Protein AF-A0A0F8XLU3-F1 (afdb_monomer_lite)

InterPro domains:
  IPR029063 S-adenosyl-L-methionine-dependent methyltransferase superfamily [G3DSA:3.40.50.150] (189-320)
  IPR029063 S-adenosyl-L-methionine-dependent methyltransferase superfamily [SSF53335] (199-304)

Sequence (324 aa):
MQKKVLTIQNDVPIRKLEGVFSYIATQDILSEYGIDLKTLYGRDNLCLKIFKLEVQMDDLDGFLWGDPIRNPQSTASLLTECSIIQNLFAYYGKIAPRVYDIILLSGKHKRLAQVTDFIKGEIGITQEIRTQIAAMSSRFKLDKTMDPAAKNYIDGKLVDFQPYSFMDKDQYREELIIKGNTICDWGSRQGEVYQSIPELGVFGQRDTQHRIQQMGFDGLNFYNKTVVDFGCNIGTMCREVLRRGAKRVVALDTKDVIDVAFEVCNYLGFFNIDYFGMDAKSELYKIKETFDVVLFLSVSHQIGYTPAIGAMCDEFLILEGHSA

pLDDT: mean 90.01, std 9.91, range [37.19, 98.69]

Foldseek 3Di:
DDAAEDEFAADQDQDDLDDPFWGKAWQVSVVVRVDDLCLLQVDPQKIKTWTPDFDPDPPLQPDWSDDCVVPVVFQTDRPLQLLLLQQLCCPPVVQAWHFQAWHWYHYPTTIIITTTHHAAADQAADPVLVVSVVVSCVVQQKDDDPDRDSSCHGPRHRYDSRNIGHPDVVVSLVVLLQLQQQVQVPDPDRSAHQPADVVSPGHGPDDPVVVCVVLVVVVDQQASWEEEEAQCQLVPVVVVSVVSHHSAYEYEDAPSRQVSSSSNCSNVRNRRYHTDHDQLQVCVVVDPAATCEYEAAQCCVRRNDDVSSVVSHDHDYRDHHDDD

Structure (mmCIF, N/CA/C/O backbone):
data_AF-A0A0F8XLU3-F1
#
_entry.id   AF-A0A0F8XLU3-F1
#
loop_
_atom_site.group_PDB
_atom_site.id
_atom_site.type_symbol
_atom_site.label_atom_id
_atom_site.label_alt_id
_atom_site.label_comp_id
_atom_site.label_asym_id
_atom_site.label_entity_id
_atom_site.label_seq_id
_atom_site.pdbx_PDB_ins_code
_atom_site.Cartn_x
_atom_site.Cartn_y
_atom_site.Cartn_z
_atom_site.occupancy
_atom_site.B_iso_or_equiv
_atom_site.auth_seq_id
_atom_site.auth_comp_id
_atom_site.auth_asym_id
_atom_site.auth_atom_id
_atom_site.pdbx_PDB_model_num
ATOM 1 N N . MET A 1 1 ? -9.190 2.050 -7.326 1.00 59.91 1 MET A N 1
ATOM 2 C CA . MET A 1 1 ? -8.607 0.908 -6.580 1.00 59.91 1 MET A CA 1
ATOM 3 C C . MET A 1 1 ? -9.421 -0.347 -6.910 1.00 59.91 1 MET A C 1
ATOM 5 O O . MET A 1 1 ? -10.644 -0.242 -6.929 1.00 59.91 1 MET A O 1
ATOM 9 N N . GLN A 1 2 ? -8.806 -1.488 -7.256 1.00 63.34 2 GLN A N 1
ATOM 10 C CA . GLN A 1 2 ? -9.567 -2.741 -7.430 1.00 63.34 2 GLN A CA 1
ATOM 11 C C . GLN A 1 2 ? -10.085 -3.194 -6.060 1.00 63.34 2 GLN A C 1
ATOM 13 O O . GLN A 1 2 ? -9.326 -3.216 -5.098 1.00 63.34 2 GLN A O 1
ATOM 18 N N . LYS A 1 3 ? -11.378 -3.514 -5.963 1.00 69.88 3 LYS A N 1
ATOM 19 C CA . LYS A 1 3 ? -12.028 -3.830 -4.686 1.00 69.88 3 LYS A CA 1
ATOM 20 C C . LYS A 1 3 ? -11.901 -5.319 -4.398 1.00 69.88 3 LYS A C 1
ATOM 22 O O . LYS A 1 3 ? -12.462 -6.130 -5.134 1.00 69.88 3 LYS A O 1
ATOM 27 N N . LYS A 1 4 ? -11.216 -5.682 -3.314 1.00 81.56 4 LYS A N 1
ATOM 28 C CA . LYS A 1 4 ? -11.222 -7.055 -2.800 1.00 81.56 4 LYS A CA 1
ATOM 29 C C . LYS A 1 4 ? -12.374 -7.205 -1.805 1.00 81.56 4 LYS A C 1
ATOM 31 O O . LYS A 1 4 ? -12.460 -6.480 -0.814 1.00 81.56 4 LYS A O 1
ATOM 36 N N . VAL A 1 5 ? -13.284 -8.130 -2.097 1.00 83.19 5 VAL A N 1
ATOM 37 C CA . VAL A 1 5 ? -14.433 -8.451 -1.240 1.00 83.19 5 VAL A CA 1
ATOM 38 C C . VAL A 1 5 ? -14.139 -9.758 -0.514 1.00 83.19 5 VAL A C 1
ATOM 40 O O . VAL A 1 5 ? -13.851 -10.764 -1.160 1.00 83.19 5 VAL A O 1
ATOM 43 N N . LEU A 1 6 ? -14.210 -9.749 0.817 1.00 86.06 6 LEU A N 1
ATOM 44 C CA . LEU A 1 6 ? -14.184 -10.963 1.631 1.00 86.06 6 LEU A CA 1
ATOM 45 C C . LEU A 1 6 ? -15.593 -11.234 2.157 1.00 86.06 6 LEU A C 1
ATOM 47 O O . LEU A 1 6 ? -16.131 -10.475 2.966 1.00 86.06 6 LEU A O 1
ATOM 51 N N . THR A 1 7 ? -16.202 -12.319 1.690 1.00 85.06 7 THR A N 1
ATOM 52 C CA . THR A 1 7 ? -17.501 -12.774 2.190 1.00 85.06 7 THR A CA 1
ATOM 53 C C . THR A 1 7 ? -17.310 -13.544 3.492 1.00 85.06 7 THR A C 1
ATOM 55 O O . THR A 1 7 ? -16.539 -14.499 3.539 1.00 85.06 7 THR A O 1
ATOM 58 N N . ILE A 1 8 ? -18.033 -13.145 4.537 1.00 85.94 8 ILE A N 1
ATOM 59 C CA . ILE A 1 8 ? -18.032 -13.796 5.851 1.00 85.94 8 ILE A CA 1
ATOM 60 C C . ILE A 1 8 ? -19.441 -14.288 6.169 1.00 85.94 8 ILE A C 1
ATOM 62 O O . ILE A 1 8 ? -20.418 -13.590 5.924 1.00 85.94 8 ILE A O 1
ATOM 66 N N . GLN A 1 9 ? -19.570 -15.502 6.707 1.00 77.19 9 GLN A N 1
ATOM 67 C CA . GLN A 1 9 ? -20.892 -16.074 7.006 1.00 77.19 9 GLN A CA 1
ATOM 68 C C . GLN A 1 9 ? -21.598 -15.359 8.168 1.00 77.19 9 GLN A C 1
ATOM 70 O O . GLN A 1 9 ? -22.821 -15.290 8.200 1.00 77.19 9 GLN A O 1
ATOM 75 N N . ASN A 1 10 ? -20.824 -14.820 9.109 1.00 78.88 10 ASN A N 1
ATOM 76 C CA . ASN A 1 10 ? -21.292 -14.097 10.286 1.00 78.88 10 ASN A CA 1
ATOM 77 C C . ASN A 1 10 ? -20.422 -12.854 10.484 1.00 78.88 10 ASN A C 1
ATOM 79 O O . ASN A 1 10 ? -19.265 -12.847 10.064 1.00 78.88 10 ASN A O 1
ATOM 83 N N . ASP A 1 11 ? -20.954 -11.822 11.142 1.00 82.44 11 ASP A N 1
ATOM 84 C CA . ASP A 1 11 ? -20.159 -10.632 11.447 1.00 82.44 11 ASP A CA 1
ATOM 85 C C . ASP A 1 11 ? -18.998 -10.988 12.378 1.00 82.44 11 ASP A C 1
ATOM 87 O O . ASP A 1 11 ? -19.185 -11.674 13.388 1.00 82.44 11 ASP A O 1
ATOM 91 N N . VAL A 1 12 ? -17.808 -10.474 12.060 1.00 81.88 12 VAL A N 1
ATOM 92 C CA . VAL A 1 12 ? -16.652 -10.591 12.951 1.00 81.88 12 VAL A CA 1
ATOM 93 C C . VAL A 1 12 ? -16.959 -9.800 14.228 1.00 81.88 12 VAL A C 1
ATOM 95 O O . VAL A 1 12 ? -17.192 -8.585 14.149 1.00 81.88 12 VAL A O 1
ATOM 98 N N . PRO A 1 13 ? -16.996 -10.455 15.399 1.00 78.25 13 PRO A N 1
ATOM 99 C CA . PRO A 1 13 ? -17.495 -9.870 16.622 1.00 78.25 13 PRO A CA 1
ATOM 100 C C . PRO A 1 13 ? -16.546 -8.776 17.077 1.00 78.25 13 PRO A C 1
ATOM 102 O O . PRO A 1 13 ? -15.328 -8.857 16.915 1.00 78.25 13 PRO A O 1
ATOM 105 N N . ILE A 1 14 ? -17.121 -7.758 17.702 1.00 72.50 14 ILE A N 1
ATOM 106 C CA . ILE A 1 14 ? -16.346 -6.713 18.350 1.00 72.50 14 ILE A CA 1
ATOM 107 C C . ILE A 1 14 ? -15.726 -7.344 19.602 1.00 72.50 14 ILE A C 1
ATOM 109 O O . ILE A 1 14 ? -16.429 -7.632 20.571 1.00 72.50 14 ILE A O 1
ATOM 113 N N . ARG A 1 15 ? -14.426 -7.650 19.565 1.00 62.19 15 ARG A N 1
ATOM 114 C CA . ARG A 1 15 ? -13.702 -8.232 20.702 1.00 62.19 15 ARG A CA 1
ATOM 115 C C . ARG A 1 15 ? -12.330 -7.577 20.848 1.00 62.19 15 ARG A C 1
ATOM 117 O O . ARG A 1 15 ? -11.457 -7.827 20.035 1.00 62.19 15 ARG A O 1
ATOM 124 N N . LYS A 1 16 ? -12.147 -6.839 21.954 1.00 58.56 16 LYS A N 1
ATOM 125 C CA . LYS A 1 16 ? -10.898 -6.190 22.419 1.00 58.56 16 LYS A CA 1
ATOM 126 C C . LYS A 1 16 ? -10.304 -5.142 21.448 1.00 58.56 16 LYS A C 1
ATOM 128 O O . LYS A 1 16 ? -10.435 -5.230 20.240 1.00 58.56 16 LYS A O 1
ATOM 133 N N . LEU A 1 17 ? -9.646 -4.123 22.017 1.00 68.31 17 LEU A N 1
ATOM 134 C CA . LEU A 1 17 ? -9.046 -2.975 21.306 1.00 68.31 17 LEU A CA 1
ATOM 135 C C . LEU A 1 17 ? -10.048 -2.194 20.436 1.00 68.31 17 LEU A C 1
ATOM 137 O O . LEU A 1 17 ? -9.944 -2.126 19.211 1.00 68.31 17 LEU A O 1
ATOM 141 N N . GLU A 1 18 ? -11.035 -1.591 21.097 1.00 79.31 18 GLU A N 1
ATOM 142 C CA . GLU A 1 18 ? -12.012 -0.727 20.443 1.00 79.31 18 GLU A CA 1
ATOM 143 C C . GLU A 1 18 ? -11.521 0.717 20.336 1.00 79.31 18 GLU A C 1
ATOM 145 O O . GLU A 1 18 ? -11.266 1.387 21.337 1.00 79.31 18 GLU A O 1
ATOM 150 N N . GLY A 1 19 ? -11.466 1.215 19.103 1.00 83.19 19 GLY A N 1
ATOM 151 C CA . GLY A 1 19 ? -11.494 2.641 18.822 1.00 83.19 19 GLY A CA 1
ATOM 152 C C . GLY A 1 19 ? -12.929 3.175 18.811 1.00 83.19 19 GLY A C 1
ATOM 153 O O . GLY A 1 19 ? -13.917 2.433 18.881 1.00 83.19 19 GLY A O 1
ATOM 154 N N . VAL A 1 20 ? -13.055 4.495 18.673 1.00 86.31 20 VAL A N 1
ATOM 155 C CA . VAL A 1 20 ? -14.368 5.155 18.573 1.00 86.31 20 VAL A CA 1
ATOM 156 C C . VAL A 1 20 ? -15.117 4.669 17.327 1.00 86.31 20 VAL A C 1
ATOM 158 O O . VAL A 1 20 ? -16.273 4.264 17.428 1.00 86.31 20 VAL A O 1
ATOM 161 N N . PHE A 1 21 ? -14.433 4.618 16.179 1.00 90.38 21 PHE A N 1
ATOM 162 C CA . PHE A 1 21 ? -15.034 4.307 14.874 1.00 90.38 21 PHE A CA 1
ATOM 163 C C . PHE A 1 21 ? -14.634 2.947 14.297 1.00 90.38 21 PHE A C 1
ATOM 165 O O . PHE A 1 21 ? -15.162 2.535 13.269 1.00 90.38 21 PHE A O 1
ATOM 172 N N . SER A 1 22 ? -13.723 2.225 14.946 1.00 93.19 22 SER A N 1
ATOM 173 C CA . SER A 1 22 ? -13.218 0.939 14.459 1.00 93.19 22 SER A CA 1
ATOM 174 C C . SER A 1 22 ? -12.842 -0.001 15.600 1.00 93.19 22 SER A C 1
ATOM 176 O O . SER A 1 22 ? -12.805 0.398 16.763 1.00 93.19 22 SER A O 1
ATOM 178 N N . TYR A 1 23 ? -12.595 -1.263 15.274 1.00 93.56 23 TYR A N 1
ATOM 179 C CA . TYR A 1 23 ? -12.064 -2.274 16.185 1.00 93.56 23 TYR A CA 1
ATOM 180 C C . TYR A 1 23 ? -11.085 -3.182 15.439 1.00 93.56 23 TYR A C 1
ATOM 182 O O . TYR A 1 23 ? -11.102 -3.240 14.208 1.00 93.56 23 TYR A O 1
ATOM 190 N N . ILE A 1 24 ? -10.216 -3.867 16.179 1.00 95.06 24 ILE A N 1
ATOM 191 C CA . ILE A 1 24 ? -9.215 -4.769 15.604 1.00 95.06 24 ILE A CA 1
ATOM 192 C C . ILE A 1 24 ? -9.705 -6.217 15.682 1.00 95.06 24 ILE A C 1
ATOM 194 O O . ILE A 1 24 ? -10.131 -6.673 16.737 1.00 95.06 24 ILE A O 1
ATOM 198 N N . ALA A 1 25 ? -9.600 -6.951 14.576 1.00 95.25 25 ALA A N 1
ATOM 199 C CA . ALA A 1 25 ? -9.756 -8.399 14.526 1.00 95.25 25 ALA A CA 1
ATOM 200 C C . ALA A 1 25 ? -8.416 -9.041 14.150 1.00 95.25 25 ALA A C 1
ATOM 202 O O . ALA A 1 25 ? -7.891 -8.843 13.054 1.00 95.25 25 ALA A O 1
ATOM 203 N N . THR A 1 26 ? -7.843 -9.778 15.091 1.00 95.31 26 THR A N 1
ATOM 204 C CA . THR A 1 26 ? -6.554 -10.465 14.968 1.00 95.31 26 THR A CA 1
ATOM 205 C C . THR A 1 26 ? -6.696 -11.809 14.255 1.00 95.31 26 THR A C 1
ATOM 207 O O . THR A 1 26 ? -7.801 -12.331 14.122 1.00 95.31 26 THR A O 1
ATOM 210 N N . GLN A 1 27 ? -5.583 -12.395 13.799 1.00 94.25 27 GLN A N 1
ATOM 211 C CA . GLN A 1 27 ? -5.608 -13.656 13.047 1.00 94.25 27 GLN A CA 1
ATOM 212 C C . GLN A 1 27 ? -6.282 -14.817 13.805 1.00 94.25 27 GLN A C 1
ATOM 214 O O . GLN A 1 27 ? -6.955 -15.630 13.180 1.00 94.25 27 GLN A O 1
ATOM 219 N N . ASP A 1 28 ? -6.163 -14.898 15.132 1.00 93.50 28 ASP A N 1
ATOM 220 C CA . ASP A 1 28 ? -6.866 -15.896 15.954 1.00 93.50 28 ASP A CA 1
ATOM 221 C C . ASP A 1 28 ? -8.391 -15.749 15.859 1.00 93.50 28 ASP A C 1
ATOM 223 O O . ASP A 1 28 ? -9.077 -16.736 15.612 1.00 93.50 28 ASP A O 1
ATOM 227 N N . ILE A 1 29 ? -8.907 -14.517 15.936 1.00 92.94 29 ILE A N 1
ATOM 228 C CA . ILE A 1 29 ? -10.338 -14.235 15.754 1.00 92.94 29 ILE A CA 1
ATOM 229 C C . ILE A 1 29 ? -10.751 -14.550 14.316 1.00 92.94 29 ILE A C 1
ATOM 231 O O . ILE A 1 29 ? -11.744 -15.228 14.094 1.00 92.94 29 ILE A O 1
ATOM 235 N N . LEU A 1 30 ? -9.989 -14.078 13.327 1.00 94.00 30 LEU A N 1
ATOM 236 C CA . LEU A 1 30 ? -10.307 -14.241 11.903 1.00 94.00 30 LEU A CA 1
ATOM 237 C C . LEU A 1 30 ? -10.348 -15.711 11.464 1.00 94.00 30 LEU A C 1
ATOM 239 O O . LEU A 1 30 ? -11.160 -16.074 10.610 1.00 94.00 30 LEU A O 1
ATOM 243 N N . SER A 1 31 ? -9.534 -16.563 12.089 1.00 93.56 31 SER A N 1
ATOM 244 C CA . SER A 1 31 ? -9.500 -18.001 11.811 1.00 93.56 31 SER A CA 1
ATOM 245 C C . SER A 1 31 ? -10.814 -18.700 12.187 1.00 93.56 31 SER A C 1
ATOM 247 O O . SER A 1 31 ? -11.214 -19.634 11.495 1.00 93.56 31 SER A O 1
ATOM 249 N N . GLU A 1 32 ? -11.546 -18.213 13.202 1.00 92.94 32 GLU A N 1
ATOM 250 C CA . GLU A 1 32 ? -12.896 -18.707 13.549 1.00 92.94 32 GLU A CA 1
ATOM 251 C C . GLU A 1 32 ? -13.916 -18.473 12.413 1.00 92.94 32 GLU A C 1
ATOM 253 O O . GLU A 1 32 ? -14.949 -19.139 12.352 1.00 92.94 32 GLU A O 1
ATOM 258 N N . TYR A 1 33 ? -13.609 -17.556 11.488 1.00 91.88 33 TYR A N 1
ATOM 259 C CA . TYR A 1 33 ? -14.438 -17.176 10.338 1.00 91.88 33 TYR A CA 1
ATOM 260 C C . TYR A 1 33 ? -13.849 -17.655 9.002 1.00 91.88 33 TYR A C 1
ATOM 262 O O . TYR A 1 33 ? -14.311 -17.233 7.942 1.00 91.88 33 TYR A O 1
ATOM 270 N N . GLY A 1 34 ? -12.826 -18.518 9.034 1.00 92.88 34 GLY A N 1
ATOM 271 C CA . GLY A 1 34 ? -12.170 -19.038 7.831 1.00 92.88 34 GLY A CA 1
ATOM 272 C C . GLY A 1 34 ? -11.348 -17.999 7.062 1.00 92.88 34 GLY A C 1
ATOM 273 O O . GLY A 1 34 ? -11.047 -18.211 5.889 1.00 92.88 34 GLY A O 1
ATOM 274 N N . ILE A 1 35 ? -10.987 -16.875 7.691 1.00 95.25 35 ILE A N 1
ATOM 275 C CA . ILE A 1 35 ? -10.107 -15.869 7.092 1.00 95.25 35 ILE A CA 1
ATOM 276 C C . ILE A 1 35 ? -8.670 -16.134 7.540 1.00 95.25 35 ILE A C 1
ATOM 278 O O . ILE A 1 35 ? -8.328 -15.996 8.714 1.00 95.25 35 ILE A O 1
ATOM 282 N N . ASP A 1 36 ? -7.808 -16.428 6.572 1.00 96.38 36 ASP A N 1
ATOM 283 C CA . ASP A 1 36 ? -6.363 -16.520 6.763 1.00 96.38 36 ASP A CA 1
ATOM 284 C C . ASP A 1 36 ? -5.655 -15.381 6.018 1.00 96.38 36 ASP A C 1
ATOM 286 O O . ASP A 1 36 ? -5.437 -15.445 4.805 1.00 96.38 36 ASP A O 1
ATOM 290 N N . LEU A 1 37 ? -5.297 -14.316 6.745 1.00 96.75 37 LEU A N 1
ATOM 291 C CA . LEU A 1 37 ? -4.607 -13.171 6.151 1.00 96.75 37 LEU A CA 1
ATOM 292 C C . LEU A 1 37 ? -3.204 -13.537 5.662 1.00 96.75 37 LEU A C 1
ATOM 294 O O . LEU A 1 37 ? -2.756 -12.969 4.665 1.00 96.75 37 LEU A O 1
ATOM 298 N N . LYS A 1 38 ? -2.534 -14.506 6.299 1.00 96.50 38 LYS A N 1
ATOM 299 C CA . LYS A 1 38 ? -1.212 -14.960 5.861 1.00 96.50 38 LYS A CA 1
ATOM 300 C C . LYS A 1 38 ? -1.296 -15.587 4.485 1.00 96.50 38 LYS A C 1
ATOM 302 O O . LYS A 1 38 ? -0.519 -15.225 3.605 1.00 96.50 38 LYS A O 1
ATOM 307 N N . THR A 1 39 ? -2.263 -16.472 4.278 1.00 95.94 39 THR A N 1
ATOM 308 C CA . THR A 1 39 ? -2.490 -17.074 2.961 1.00 95.94 39 THR A CA 1
ATOM 309 C C . THR A 1 39 ? -2.912 -16.019 1.933 1.00 95.94 39 THR A C 1
ATOM 311 O O . THR A 1 39 ? -2.376 -15.999 0.828 1.00 95.94 39 THR A O 1
ATOM 314 N N . LEU A 1 40 ? -3.808 -15.094 2.299 1.00 96.12 40 LEU A N 1
ATOM 315 C CA . LEU A 1 40 ? -4.353 -14.085 1.378 1.00 96.12 40 LEU A CA 1
ATOM 316 C C . LEU A 1 40 ? -3.362 -12.996 0.940 1.00 96.12 40 LEU A C 1
ATOM 318 O O . LEU A 1 40 ? -3.583 -12.395 -0.115 1.00 96.12 40 LEU A O 1
ATOM 322 N N . TYR A 1 41 ? -2.339 -12.707 1.749 1.00 96.69 41 TYR A N 1
ATOM 323 C CA . TYR A 1 41 ? -1.374 -11.621 1.513 1.00 96.69 41 TYR A CA 1
ATOM 324 C C . TYR A 1 41 ? 0.087 -12.081 1.490 1.00 96.69 41 TYR A C 1
ATOM 326 O O . TYR A 1 41 ? 0.984 -11.272 1.271 1.00 96.69 41 TYR A O 1
ATOM 334 N N . GLY A 1 42 ? 0.360 -13.364 1.738 1.00 95.69 42 GLY A N 1
ATOM 335 C CA . GLY A 1 42 ? 1.720 -13.898 1.818 1.00 95.69 42 GLY A CA 1
ATOM 336 C C . GLY A 1 42 ? 2.572 -13.256 2.919 1.00 95.69 42 GLY A C 1
ATOM 337 O O . GLY A 1 42 ? 3.787 -13.164 2.750 1.00 95.69 42 GLY A O 1
ATOM 338 N N . ARG A 1 43 ? 1.955 -12.757 4.003 1.00 95.81 43 ARG A N 1
ATOM 339 C CA . ARG A 1 43 ? 2.639 -12.048 5.100 1.00 95.81 43 ARG A CA 1
ATOM 340 C C . ARG A 1 43 ? 2.077 -12.414 6.470 1.00 95.81 43 ARG A C 1
ATOM 342 O O . ARG A 1 43 ? 0.875 -12.584 6.638 1.00 95.81 43 ARG A O 1
ATOM 349 N N . ASP A 1 44 ? 2.962 -12.490 7.453 1.00 96.19 44 ASP A N 1
ATOM 350 C CA . ASP A 1 44 ? 2.613 -12.731 8.852 1.00 96.19 44 ASP A CA 1
ATOM 351 C C . ASP A 1 44 ? 2.233 -11.440 9.597 1.00 96.19 44 ASP A C 1
ATOM 353 O O . ASP A 1 44 ? 2.448 -10.332 9.113 1.00 96.19 44 ASP A O 1
ATOM 357 N N . ASN A 1 45 ? 1.703 -11.601 10.815 1.00 96.81 45 ASN A N 1
ATOM 358 C CA . ASN A 1 45 ? 1.408 -10.513 11.756 1.00 96.81 45 ASN A CA 1
ATOM 359 C C . ASN A 1 45 ? 0.452 -9.432 11.214 1.00 96.81 45 ASN A C 1
ATOM 361 O O . ASN A 1 45 ? 0.614 -8.241 11.480 1.00 96.81 45 ASN A O 1
ATOM 365 N N . LEU A 1 46 ? -0.569 -9.857 10.472 1.00 97.81 46 LEU A N 1
ATOM 366 C CA . LEU A 1 46 ? -1.633 -8.982 9.991 1.00 97.81 46 LEU A CA 1
ATOM 367 C C . LEU A 1 46 ? -2.858 -9.021 10.910 1.00 97.81 46 LEU A C 1
ATOM 369 O O . LEU A 1 46 ? -3.137 -10.018 11.583 1.00 97.81 46 LEU A O 1
ATOM 373 N N . CYS A 1 47 ? -3.626 -7.937 10.895 1.00 97.44 47 CYS A N 1
ATOM 374 C CA . CYS A 1 47 ? -4.975 -7.880 11.441 1.00 97.44 47 CYS A CA 1
ATOM 375 C C . CYS A 1 47 ? -5.911 -7.109 10.503 1.00 97.44 47 CYS A C 1
ATOM 377 O O . CYS A 1 47 ? -5.478 -6.451 9.552 1.00 97.44 47 CYS A O 1
ATOM 379 N N . LEU A 1 48 ? -7.212 -7.188 10.787 1.00 97.31 48 LEU A N 1
ATOM 380 C CA . LEU A 1 48 ? -8.199 -6.289 10.205 1.00 97.31 48 LEU A CA 1
ATOM 381 C C . LEU A 1 48 ? -8.519 -5.166 11.182 1.00 97.31 48 LEU A C 1
ATOM 383 O O . LEU A 1 48 ? -8.931 -5.426 12.311 1.00 97.31 48 LEU A O 1
ATOM 387 N N . LYS A 1 49 ? -8.416 -3.921 10.724 1.00 96.56 49 LYS A N 1
ATOM 388 C CA . LYS A 1 49 ? -9.041 -2.778 11.388 1.00 96.56 49 LYS A CA 1
ATOM 389 C C . LYS A 1 49 ? -10.396 -2.524 10.744 1.00 96.56 49 LYS A C 1
ATOM 391 O O . LYS A 1 49 ? -10.465 -1.982 9.646 1.00 96.56 49 LYS A O 1
ATOM 396 N N . ILE A 1 50 ? -11.458 -2.959 11.415 1.00 95.12 50 ILE A N 1
ATOM 397 C CA . ILE A 1 50 ? -12.827 -2.979 10.894 1.00 95.12 50 ILE A CA 1
ATOM 398 C C . ILE A 1 50 ? -13.557 -1.714 11.337 1.00 95.12 50 ILE A C 1
ATOM 400 O O . ILE A 1 50 ? -13.646 -1.432 12.533 1.00 95.12 50 ILE A O 1
ATOM 404 N N . PHE A 1 51 ? -14.105 -0.963 10.384 1.00 93.44 51 PHE A N 1
ATOM 405 C CA . PHE A 1 51 ? -14.873 0.248 10.664 1.00 93.44 51 PHE A CA 1
ATOM 406 C C . PHE A 1 51 ? -16.303 -0.108 11.082 1.00 93.44 51 PHE A C 1
ATOM 408 O O . PHE A 1 51 ? -16.950 -0.971 10.493 1.00 93.44 51 PHE A O 1
ATOM 415 N N . LYS A 1 52 ? -16.795 0.550 12.137 1.00 91.50 52 LYS A N 1
ATOM 416 C CA . LYS A 1 52 ? -18.107 0.284 12.750 1.00 91.50 52 LYS A CA 1
ATOM 417 C C . LYS A 1 52 ? -19.270 0.735 11.857 1.00 91.50 52 LYS A C 1
ATOM 419 O O . LYS A 1 52 ? -20.369 0.201 11.995 1.00 91.50 52 LYS A O 1
ATOM 424 N N . LEU A 1 53 ? -19.040 1.713 10.977 1.00 90.38 53 LEU A N 1
ATOM 425 C CA . LEU A 1 53 ? -20.051 2.232 10.060 1.00 90.38 53 LEU A CA 1
ATOM 426 C C . LEU A 1 53 ? -20.324 1.228 8.934 1.00 90.38 53 LEU A C 1
ATOM 428 O O . LEU A 1 53 ? -19.403 0.723 8.293 1.00 90.38 53 LEU A O 1
ATOM 432 N N . GLU A 1 54 ? -21.604 0.954 8.701 1.00 90.44 54 GLU A N 1
ATOM 433 C CA . GLU A 1 54 ? -22.045 0.104 7.600 1.00 90.44 54 GLU A CA 1
ATOM 434 C C . GLU A 1 54 ? -22.047 0.870 6.282 1.00 90.44 54 GLU A C 1
ATOM 436 O O . GLU A 1 54 ? -22.465 2.028 6.227 1.00 90.44 54 GLU A O 1
ATOM 441 N N . VAL A 1 55 ? -21.631 0.200 5.211 1.00 89.44 55 VAL A N 1
ATOM 442 C CA . VAL A 1 55 ? -21.674 0.764 3.861 1.00 89.44 55 VAL A CA 1
ATOM 443 C C . VAL A 1 55 ? -22.938 0.314 3.138 1.00 89.44 55 VAL A C 1
ATOM 445 O O . VAL A 1 55 ? -23.206 -0.877 2.995 1.00 89.44 55 VAL A O 1
ATOM 448 N N . GLN A 1 56 ? -23.738 1.287 2.697 1.00 80.25 56 GLN A N 1
ATOM 449 C CA . GLN A 1 56 ? -24.986 1.040 1.962 1.00 80.25 56 GLN A CA 1
ATOM 450 C C . GLN A 1 56 ? -24.726 0.682 0.490 1.00 80.25 56 GLN A C 1
ATOM 452 O O . GLN A 1 56 ? -25.495 -0.056 -0.121 1.00 80.25 56 GLN A O 1
ATOM 457 N N . MET A 1 57 ? -23.621 1.173 -0.073 1.00 67.25 57 MET A N 1
ATOM 458 C CA . MET A 1 57 ? -23.160 0.874 -1.429 1.00 67.25 57 MET A CA 1
ATOM 459 C C . MET A 1 57 ? -21.685 0.488 -1.386 1.00 67.25 57 MET A C 1
ATOM 461 O O . MET A 1 57 ? -20.995 0.789 -0.415 1.00 67.25 57 MET A O 1
ATOM 465 N N . ASP A 1 58 ? -21.176 -0.129 -2.450 1.00 69.50 58 ASP A N 1
ATOM 466 C CA . ASP A 1 58 ? -19.758 -0.487 -2.552 1.00 69.50 58 ASP A CA 1
ATOM 467 C C . ASP A 1 58 ? -18.857 0.758 -2.760 1.00 69.50 58 ASP A C 1
ATOM 469 O O . ASP A 1 58 ? -17.782 0.650 -3.340 1.00 69.50 58 ASP A O 1
ATOM 473 N N . ASP A 1 59 ? -19.283 1.954 -2.342 1.00 74.81 59 ASP A N 1
ATOM 474 C CA . ASP A 1 59 ? -18.560 3.218 -2.491 1.00 74.81 59 ASP A CA 1
ATOM 475 C C . ASP A 1 59 ? -17.420 3.325 -1.466 1.00 74.81 59 ASP A C 1
ATOM 477 O O . ASP A 1 59 ? -17.601 3.740 -0.322 1.00 74.81 59 ASP A O 1
ATOM 481 N N . LEU A 1 60 ? -16.230 2.898 -1.892 1.00 78.31 60 LEU A N 1
ATOM 482 C CA . LEU A 1 60 ? -14.989 3.083 -1.139 1.00 78.31 60 LEU A CA 1
ATOM 483 C C . LEU A 1 60 ? -14.490 4.525 -1.201 1.00 78.31 60 LEU A C 1
ATOM 485 O O . LEU A 1 60 ? -13.814 4.972 -0.276 1.00 78.31 60 LEU A O 1
ATOM 489 N N . ASP A 1 61 ? -14.772 5.217 -2.303 1.00 82.75 61 ASP A N 1
ATOM 490 C CA . ASP A 1 61 ? -14.131 6.486 -2.629 1.00 82.75 61 ASP A CA 1
ATOM 491 C C . ASP A 1 61 ? -14.717 7.625 -1.786 1.00 82.75 61 ASP A C 1
ATOM 493 O O . ASP A 1 61 ? -14.007 8.582 -1.489 1.00 82.75 61 ASP A O 1
ATOM 497 N N . GLY A 1 62 ? -15.970 7.484 -1.337 1.00 88.00 62 GLY A N 1
ATOM 498 C CA . GLY A 1 62 ? -16.635 8.398 -0.407 1.00 88.00 62 GLY A CA 1
ATOM 499 C C . GLY A 1 62 ? -16.572 8.006 1.074 1.00 88.00 62 GLY A C 1
ATOM 500 O O . GLY A 1 62 ? -17.098 8.740 1.913 1.00 88.00 62 GLY A O 1
ATOM 501 N N . PHE A 1 63 ? -15.976 6.862 1.439 1.00 91.38 63 PHE A N 1
ATOM 502 C CA . PHE A 1 63 ? -16.014 6.404 2.832 1.00 91.38 63 PHE A CA 1
ATOM 503 C C . PHE A 1 63 ? -15.075 7.215 3.729 1.00 91.38 63 PHE A C 1
ATOM 505 O O . PHE A 1 63 ? -13.876 7.332 3.466 1.00 91.38 63 PHE A O 1
ATOM 512 N N . LEU A 1 64 ? -15.611 7.721 4.838 1.00 91.31 64 LEU A N 1
ATOM 513 C CA . LEU A 1 64 ? -14.875 8.502 5.829 1.00 91.31 64 LEU A CA 1
ATOM 514 C C . LEU A 1 64 ? -14.397 7.607 6.978 1.00 91.31 64 LEU A C 1
ATOM 516 O O . LEU A 1 64 ? -15.118 6.723 7.431 1.00 91.31 64 LEU A O 1
ATOM 520 N N . TRP A 1 65 ? -13.189 7.850 7.490 1.00 89.31 65 TRP A N 1
ATOM 521 C CA . TRP A 1 65 ? -12.649 7.100 8.636 1.00 89.31 65 TRP A CA 1
ATOM 522 C C . TRP A 1 65 ? -13.469 7.304 9.925 1.00 89.31 65 TRP A C 1
ATOM 524 O O . TRP A 1 65 ? -13.543 6.410 10.771 1.00 89.31 65 TRP A O 1
ATOM 534 N N . GLY A 1 66 ? -14.070 8.486 10.078 1.00 83.25 66 GLY A N 1
ATOM 535 C CA . GLY A 1 66 ? -14.939 8.860 11.196 1.00 83.25 66 GLY A CA 1
ATOM 536 C C . GLY A 1 66 ? -16.407 8.998 10.786 1.00 83.25 66 GLY A C 1
ATOM 537 O O . GLY A 1 66 ? -16.759 8.869 9.618 1.00 83.25 66 GLY A O 1
ATOM 538 N N . ASP A 1 67 ? -17.267 9.302 11.759 1.00 77.38 67 ASP A N 1
ATOM 539 C CA . ASP A 1 67 ? -18.691 9.568 11.529 1.00 77.38 67 ASP A CA 1
ATOM 540 C C . ASP A 1 67 ? -19.017 11.033 11.876 1.00 77.38 67 ASP A C 1
ATOM 542 O O . ASP A 1 67 ? -19.320 11.338 13.037 1.00 77.38 67 ASP A O 1
ATOM 546 N N . PRO A 1 68 ? -18.950 11.957 10.898 1.00 63.59 68 PRO A N 1
ATOM 547 C CA . PRO A 1 68 ? -19.246 13.367 11.138 1.00 63.59 68 PRO A CA 1
ATOM 548 C C . PRO A 1 68 ? -20.728 13.613 11.452 1.00 63.59 68 PRO A C 1
ATOM 550 O O . PRO A 1 68 ? -21.062 14.637 12.039 1.00 63.59 68 PRO A O 1
ATOM 553 N N . ILE A 1 69 ? -21.630 12.682 11.113 1.00 68.31 69 ILE A N 1
ATOM 554 C CA . ILE A 1 69 ? -23.062 12.807 11.423 1.00 68.31 69 ILE A CA 1
ATOM 555 C C . ILE A 1 69 ? -23.277 12.602 12.923 1.00 68.31 69 ILE A C 1
ATOM 557 O O . ILE A 1 69 ? -24.006 13.357 13.564 1.00 68.31 69 ILE A O 1
ATOM 561 N N . ARG A 1 70 ? -22.622 11.592 13.504 1.00 64.75 70 ARG A N 1
ATOM 562 C CA . ARG A 1 70 ? -22.706 11.310 14.947 1.00 64.75 70 ARG A CA 1
ATOM 563 C C . ARG A 1 70 ? -21.778 12.185 15.779 1.00 64.75 70 ARG A C 1
ATOM 565 O O . ARG A 1 70 ? -22.018 12.351 16.972 1.00 64.75 70 ARG A O 1
ATOM 572 N N . ASN A 1 71 ? -20.735 12.738 15.170 1.00 65.44 71 ASN A N 1
ATOM 573 C CA . ASN A 1 71 ? -19.817 13.658 15.818 1.00 65.44 71 ASN A CA 1
ATOM 574 C C . ASN A 1 71 ? -19.484 14.833 14.881 1.00 65.44 71 ASN A C 1
ATOM 576 O O . ASN A 1 71 ? -18.459 14.794 14.209 1.00 65.44 71 ASN A O 1
ATOM 580 N N . PRO A 1 72 ? -20.297 15.903 14.860 1.00 63.62 72 PRO A N 1
ATOM 581 C CA . PRO A 1 72 ? -20.073 17.064 13.991 1.00 63.62 72 PRO A CA 1
ATOM 582 C C . PRO A 1 72 ? -18.745 17.798 14.227 1.00 63.62 72 PRO A C 1
ATOM 584 O O . PRO A 1 72 ? -18.325 18.591 13.393 1.00 63.62 72 PRO A O 1
ATOM 587 N N . GLN A 1 73 ? -18.084 17.554 15.365 1.00 57.09 73 GLN A N 1
ATOM 588 C CA . GLN A 1 73 ? -16.754 18.091 15.678 1.00 57.09 73 GLN A CA 1
ATOM 589 C C . GLN A 1 73 ? -15.615 17.210 15.139 1.00 57.09 73 GLN A C 1
ATOM 591 O O . GLN A 1 73 ? -14.449 17.585 15.212 1.00 57.09 73 GLN A O 1
ATOM 596 N N . SER A 1 74 ? -15.942 16.025 14.623 1.00 60.53 74 SER A N 1
ATOM 597 C CA . SER A 1 74 ? -15.008 15.090 14.015 1.00 60.53 74 SER A CA 1
ATOM 598 C C . SER A 1 74 ? -14.554 15.629 12.663 1.00 60.53 74 SER A C 1
ATOM 600 O O . SER A 1 74 ? -15.345 15.677 11.723 1.00 60.53 74 SER A O 1
ATOM 602 N N . THR A 1 75 ? -13.269 15.959 12.525 1.00 66.12 75 THR A N 1
ATOM 603 C CA . THR A 1 75 ? -12.651 16.026 11.197 1.00 66.12 75 THR A CA 1
ATOM 604 C C . THR A 1 75 ? -12.768 14.634 10.583 1.00 66.12 75 THR A C 1
ATOM 606 O O . THR A 1 75 ? -12.410 13.633 11.206 1.00 66.12 75 THR A O 1
ATOM 609 N N . ALA A 1 76 ? -13.411 14.538 9.425 1.00 76.12 76 ALA A N 1
ATOM 610 C CA . ALA A 1 76 ? -13.655 13.272 8.758 1.00 76.12 76 ALA A CA 1
ATOM 611 C C . ALA A 1 76 ? -12.937 13.313 7.414 1.00 76.12 76 ALA A C 1
ATOM 613 O O . ALA A 1 76 ? -13.385 13.975 6.482 1.00 76.12 76 ALA A O 1
ATOM 614 N N . SER A 1 77 ? -11.804 12.623 7.349 1.00 89.12 77 SER A N 1
ATOM 615 C CA . SER A 1 77 ? -11.045 12.429 6.120 1.00 89.12 77 SER A CA 1
ATOM 616 C C . SER A 1 77 ? -11.456 11.132 5.428 1.00 89.12 77 SER A C 1
ATOM 618 O O . SER A 1 77 ? -11.906 10.172 6.069 1.00 89.12 77 SER A O 1
ATOM 620 N N . LEU A 1 78 ? -11.277 11.099 4.107 1.00 92.75 78 LEU A N 1
ATOM 621 C CA . LEU A 1 78 ? -11.478 9.896 3.303 1.00 92.75 78 LEU A CA 1
ATOM 622 C C . LEU A 1 78 ? -10.559 8.775 3.800 1.00 92.75 78 LEU A C 1
ATOM 624 O O . LEU A 1 78 ? -9.354 8.969 3.963 1.00 92.75 78 LEU A O 1
ATOM 628 N N . LEU A 1 79 ? -11.110 7.576 3.992 1.00 94.56 79 LEU A N 1
ATOM 629 C CA . LEU A 1 79 ? -10.364 6.403 4.448 1.00 94.56 79 LEU A CA 1
ATOM 630 C C . LEU A 1 79 ? -9.186 6.080 3.520 1.00 94.56 79 LEU A C 1
ATOM 632 O O . LEU A 1 79 ? -8.103 5.727 3.993 1.00 94.56 79 LEU A O 1
ATOM 636 N N . THR A 1 80 ? -9.379 6.214 2.207 1.00 94.81 80 THR A N 1
ATOM 637 C CA . THR A 1 80 ? -8.315 5.999 1.217 1.00 94.81 80 THR A CA 1
ATOM 638 C C . THR A 1 80 ? -7.152 6.960 1.437 1.00 94.81 80 THR A C 1
ATOM 640 O O . THR A 1 80 ? -5.997 6.544 1.437 1.00 94.81 80 THR A O 1
ATOM 643 N N . GLU A 1 81 ? -7.448 8.225 1.711 1.00 95.19 81 GLU A N 1
ATOM 644 C CA . GLU A 1 81 ? -6.452 9.262 1.948 1.00 95.19 81 GLU A CA 1
ATOM 645 C C . GLU A 1 81 ? -5.719 9.070 3.274 1.00 95.19 81 GLU A C 1
ATOM 647 O O . GLU A 1 81 ? -4.489 9.073 3.300 1.00 95.19 81 GLU A O 1
ATOM 652 N N . CYS A 1 82 ? -6.451 8.780 4.352 1.00 95.62 82 CYS A N 1
ATOM 653 C CA . CYS A 1 82 ? -5.853 8.401 5.630 1.00 95.62 82 CYS A CA 1
ATOM 654 C C . CYS A 1 82 ? -4.931 7.184 5.485 1.00 95.62 82 CYS A C 1
ATOM 656 O O . CYS A 1 82 ? -3.870 7.151 6.097 1.00 95.62 82 CYS A O 1
ATOM 658 N N . SER A 1 83 ? -5.303 6.197 4.663 1.00 97.38 83 SER A N 1
ATOM 659 C CA . SER A 1 83 ? -4.485 4.999 4.419 1.00 97.38 83 SER A CA 1
ATOM 660 C C . SER A 1 83 ? -3.199 5.324 3.656 1.00 97.38 83 SER A C 1
ATOM 662 O O . SER A 1 83 ? -2.134 4.815 4.009 1.00 97.38 83 SER A O 1
ATOM 664 N N . ILE A 1 84 ? -3.271 6.218 2.661 1.00 97.69 84 ILE A N 1
ATOM 665 C CA . ILE A 1 84 ? -2.094 6.739 1.948 1.00 97.69 84 ILE A CA 1
ATOM 666 C C . ILE A 1 84 ? -1.149 7.417 2.945 1.00 97.69 84 ILE A C 1
ATOM 668 O O . ILE A 1 84 ? 0.033 7.073 3.001 1.00 97.69 84 ILE A O 1
ATOM 672 N N . ILE A 1 85 ? -1.666 8.335 3.766 1.00 97.88 85 ILE A N 1
ATOM 673 C CA . ILE A 1 85 ? -0.884 9.080 4.763 1.00 97.88 85 ILE A CA 1
ATOM 674 C C . ILE A 1 85 ? -0.284 8.142 5.816 1.00 97.88 85 ILE A C 1
ATOM 676 O O . ILE A 1 85 ? 0.903 8.238 6.132 1.00 97.88 85 ILE A O 1
ATOM 680 N N . GLN A 1 86 ? -1.071 7.194 6.321 1.00 98.19 86 GLN A N 1
ATOM 681 C CA . GLN A 1 86 ? -0.617 6.179 7.266 1.00 98.19 86 GLN A CA 1
ATOM 682 C C . GLN A 1 86 ? 0.573 5.395 6.713 1.00 98.19 86 GLN A C 1
ATOM 684 O O . GLN A 1 86 ? 1.567 5.201 7.412 1.00 98.19 86 GLN A O 1
ATOM 689 N N . ASN A 1 87 ? 0.520 5.002 5.442 1.00 98.69 87 ASN A N 1
ATOM 690 C CA . ASN A 1 87 ? 1.630 4.320 4.793 1.00 98.69 87 ASN A CA 1
ATOM 691 C C . ASN A 1 87 ? 2.866 5.209 4.635 1.00 98.69 87 ASN A C 1
ATOM 693 O O . ASN A 1 87 ? 3.974 4.711 4.827 1.00 98.69 87 ASN A O 1
ATOM 697 N N . LEU A 1 88 ? 2.721 6.514 4.371 1.00 98.50 88 LEU A N 1
ATOM 698 C CA . LEU A 1 88 ? 3.861 7.445 4.382 1.00 98.50 88 LEU A CA 1
ATOM 699 C C . LEU A 1 88 ? 4.537 7.462 5.765 1.00 98.50 88 LEU A C 1
ATOM 701 O O . LEU A 1 88 ? 5.765 7.386 5.861 1.00 98.50 88 LEU A O 1
ATOM 705 N N . PHE A 1 89 ? 3.739 7.485 6.838 1.00 98.25 89 PHE A N 1
ATOM 706 C CA . PHE A 1 89 ? 4.207 7.429 8.229 1.00 98.25 89 PHE A CA 1
ATOM 707 C C . PHE A 1 89 ? 4.881 6.095 8.564 1.00 98.25 89 PHE A C 1
ATOM 709 O O . PHE A 1 89 ? 5.932 6.078 9.213 1.00 98.25 89 PHE A O 1
ATOM 716 N N . ALA A 1 90 ? 4.321 4.984 8.085 1.00 98.50 90 ALA A N 1
ATOM 717 C CA . ALA A 1 90 ? 4.892 3.653 8.244 1.00 98.50 90 ALA A CA 1
ATOM 718 C C . ALA A 1 90 ? 6.207 3.499 7.466 1.00 98.50 90 ALA A C 1
ATOM 720 O O . ALA A 1 90 ? 7.149 2.894 7.970 1.00 98.50 90 ALA A O 1
ATOM 721 N N . TYR A 1 91 ? 6.307 4.065 6.262 1.00 98.38 91 TYR A N 1
ATOM 722 C CA . TYR A 1 91 ? 7.467 3.894 5.393 1.00 98.38 91 TYR A CA 1
ATOM 723 C C . TYR A 1 91 ? 8.657 4.750 5.825 1.00 98.38 91 TYR A C 1
ATOM 725 O O . TYR A 1 91 ? 9.725 4.195 6.091 1.00 98.38 91 TYR A O 1
ATOM 733 N N . TYR A 1 92 ? 8.471 6.067 5.954 1.00 97.88 92 TYR A N 1
ATOM 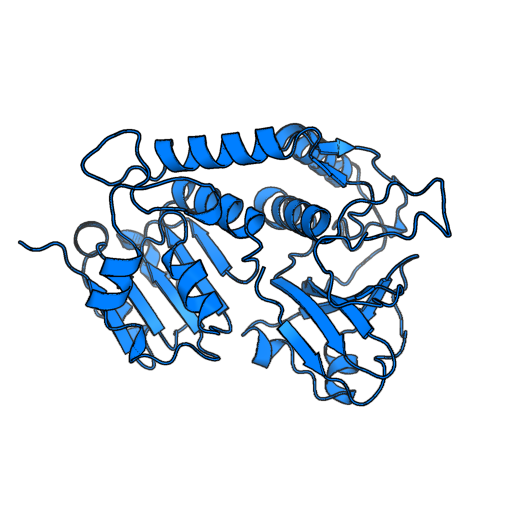734 C CA . TYR A 1 92 ? 9.569 6.996 6.239 1.00 97.88 92 TYR A CA 1
ATOM 735 C C . TYR A 1 92 ? 9.822 7.202 7.729 1.00 97.88 92 TYR A C 1
ATOM 737 O O . TYR A 1 92 ? 10.974 7.283 8.143 1.00 97.88 92 TYR A O 1
ATOM 745 N N . GLY A 1 93 ? 8.760 7.298 8.531 1.00 96.19 93 GLY A N 1
ATOM 746 C CA . GLY A 1 93 ? 8.886 7.567 9.963 1.00 96.19 93 GLY A CA 1
ATOM 747 C C . GLY A 1 93 ? 9.019 6.302 10.804 1.00 96.19 93 GLY A C 1
ATOM 748 O O . GLY A 1 93 ? 9.534 6.359 11.909 1.00 96.19 93 GLY A O 1
ATOM 749 N N . LYS A 1 94 ? 8.554 5.148 10.303 1.00 97.62 94 LYS A N 1
ATOM 750 C CA . LYS A 1 94 ? 8.393 3.926 11.111 1.00 97.62 94 LYS A CA 1
ATOM 751 C C . LYS A 1 94 ? 7.537 4.181 12.362 1.00 97.62 94 LYS A C 1
ATOM 753 O O . LYS A 1 94 ? 7.727 3.522 13.378 1.00 97.62 94 LYS A O 1
ATOM 758 N N . ILE A 1 95 ? 6.564 5.090 12.286 1.00 97.25 95 ILE A N 1
ATOM 759 C CA . ILE A 1 95 ? 5.711 5.519 13.418 1.00 97.25 95 ILE A CA 1
ATOM 760 C C . ILE A 1 95 ? 4.233 5.187 13.222 1.00 97.25 95 ILE A C 1
ATOM 762 O O . ILE A 1 95 ? 3.375 5.747 13.893 1.00 97.25 95 ILE A O 1
ATOM 766 N N . ALA A 1 96 ? 3.916 4.289 12.299 1.00 97.88 96 ALA A N 1
ATOM 767 C CA . ALA A 1 96 ? 2.562 3.811 12.064 1.00 97.88 96 ALA A CA 1
ATOM 768 C C . ALA A 1 96 ? 2.600 2.340 11.638 1.00 97.88 96 ALA A C 1
ATOM 770 O O . ALA A 1 96 ? 3.624 1.909 11.092 1.00 97.88 96 ALA A O 1
ATOM 771 N N . PRO A 1 97 ? 1.528 1.567 11.876 1.00 98.19 97 PRO A N 1
ATOM 772 C CA . PRO A 1 97 ? 1.375 0.276 11.231 1.00 98.19 97 PRO A CA 1
ATOM 773 C C . PRO A 1 97 ? 1.128 0.473 9.738 1.00 98.19 97 PRO A C 1
ATOM 775 O O . PRO A 1 97 ? 0.446 1.417 9.329 1.00 98.19 97 PRO A O 1
ATOM 778 N N . ARG A 1 98 ? 1.675 -0.418 8.920 1.00 98.44 98 ARG A N 1
ATOM 779 C CA . ARG A 1 98 ? 1.497 -0.375 7.475 1.00 98.44 98 ARG A CA 1
ATOM 780 C C . ARG A 1 98 ? 0.147 -0.949 7.070 1.00 98.44 98 ARG A C 1
ATOM 782 O O . ARG A 1 98 ? -0.238 -2.005 7.556 1.00 98.44 98 ARG A O 1
ATOM 789 N N . VAL A 1 99 ? -0.532 -0.279 6.145 1.00 98.44 99 VAL A N 1
ATOM 790 C CA . VAL A 1 99 ? -1.742 -0.753 5.467 1.00 98.44 99 VAL A CA 1
ATOM 791 C C . VAL A 1 99 ? -1.336 -1.477 4.189 1.00 98.44 99 VAL A C 1
ATOM 793 O O . VAL A 1 99 ? -0.512 -0.971 3.429 1.00 98.44 99 VAL A O 1
ATOM 796 N N . TYR A 1 100 ? -1.939 -2.634 3.939 1.00 98.00 100 TYR A N 1
ATOM 797 C CA . TYR A 1 100 ? -1.682 -3.484 2.775 1.00 98.00 100 TYR A CA 1
ATOM 798 C C . TYR A 1 100 ? -2.878 -3.611 1.838 1.00 98.00 100 TYR A C 1
ATOM 800 O O . TYR A 1 100 ? -2.687 -3.959 0.676 1.00 98.00 100 TYR A O 1
ATOM 808 N N . ASP A 1 101 ? -4.089 -3.333 2.321 1.00 97.38 101 ASP A N 1
ATOM 809 C CA . ASP A 1 101 ? -5.306 -3.334 1.509 1.00 97.38 101 ASP A CA 1
ATOM 810 C C . ASP A 1 101 ? -6.453 -2.610 2.233 1.00 97.38 101 ASP A C 1
ATOM 812 O O . ASP A 1 101 ? -6.426 -2.452 3.459 1.00 97.38 101 ASP A O 1
ATOM 816 N N . ILE A 1 102 ? -7.478 -2.220 1.477 1.00 96.12 102 ILE A N 1
ATOM 817 C CA . ILE A 1 102 ? -8.790 -1.814 1.989 1.00 96.12 102 ILE A CA 1
ATOM 818 C C . ILE A 1 102 ? -9.819 -2.761 1.380 1.00 96.12 102 ILE A C 1
ATOM 820 O O . ILE A 1 102 ? -10.063 -2.756 0.174 1.00 96.12 102 ILE A O 1
ATOM 824 N N . ILE A 1 103 ? -10.445 -3.564 2.231 1.00 95.38 103 ILE A N 1
ATOM 825 C CA . ILE A 1 103 ? -11.356 -4.625 1.812 1.00 95.38 103 ILE A CA 1
ATOM 826 C C . ILE A 1 103 ? -12.793 -4.338 2.234 1.00 95.38 103 ILE A C 1
ATOM 828 O O . ILE A 1 103 ? -13.048 -3.693 3.255 1.00 95.38 103 ILE A O 1
ATOM 832 N N . LEU A 1 104 ? -13.735 -4.881 1.466 1.00 93.94 104 LEU A N 1
ATOM 833 C CA . LEU A 1 104 ? -15.140 -4.952 1.851 1.00 93.94 104 LEU A CA 1
ATOM 834 C C . LEU A 1 104 ? -15.407 -6.296 2.534 1.00 93.94 104 LEU A C 1
ATOM 836 O O . LEU A 1 104 ? -15.296 -7.348 1.906 1.00 93.94 104 LEU A O 1
ATOM 840 N N . LEU A 1 105 ? -15.796 -6.259 3.805 1.00 93.38 105 LEU A N 1
ATOM 841 C CA . LEU A 1 105 ? -16.342 -7.405 4.520 1.00 93.38 105 LEU A CA 1
ATOM 842 C C . LEU A 1 105 ? -17.835 -7.506 4.213 1.00 93.38 105 LEU A C 1
ATOM 844 O O . LEU A 1 105 ? -18.608 -6.615 4.566 1.00 93.38 105 LEU A O 1
ATOM 848 N N . SER A 1 106 ? -18.234 -8.586 3.547 1.00 89.06 106 SER A N 1
ATOM 849 C CA . SER A 1 106 ? -19.625 -8.853 3.185 1.00 89.06 106 SER A CA 1
ATOM 850 C C . SER A 1 106 ? -20.187 -9.949 4.087 1.00 89.06 106 SER A C 1
ATOM 852 O O . SER A 1 106 ? -20.046 -11.131 3.774 1.00 89.06 106 SER A O 1
ATOM 854 N N . GLY A 1 107 ? -20.794 -9.549 5.207 1.00 87.25 107 GLY A N 1
ATOM 855 C CA . GLY A 1 107 ? -21.529 -10.423 6.124 1.00 87.25 107 GLY A CA 1
ATOM 856 C C . GLY A 1 107 ? -23.001 -10.039 6.235 1.00 87.25 107 GLY A C 1
ATOM 857 O O . GLY A 1 107 ? -23.599 -9.560 5.271 1.00 87.25 107 GLY A O 1
ATOM 858 N N . LYS A 1 108 ? -23.578 -10.203 7.431 1.00 88.12 108 LYS A N 1
ATOM 859 C CA . LYS A 1 108 ? -24.896 -9.634 7.756 1.00 88.12 108 LYS A CA 1
ATOM 860 C C . LYS A 1 108 ? -24.851 -8.108 7.649 1.00 88.12 108 LYS A C 1
ATOM 862 O O . LYS A 1 108 ? -25.805 -7.503 7.165 1.00 88.12 108 LYS A O 1
ATOM 867 N N . HIS A 1 109 ? -23.729 -7.517 8.053 1.00 90.25 109 HIS A N 1
ATOM 868 C CA . HIS A 1 109 ? -23.419 -6.111 7.853 1.00 90.25 109 HIS A CA 1
ATOM 869 C C . HIS A 1 109 ? -22.265 -5.958 6.855 1.00 90.25 109 HIS A C 1
ATOM 871 O O . HIS A 1 109 ? -21.239 -6.637 6.956 1.00 90.25 109 HIS A O 1
ATOM 877 N N . LYS A 1 110 ? -22.416 -5.044 5.891 1.00 91.81 110 LYS A N 1
ATOM 878 C CA . LYS A 1 110 ? -21.326 -4.658 4.988 1.00 91.81 110 LYS A CA 1
ATOM 879 C C . LYS A 1 110 ? -20.451 -3.617 5.672 1.00 91.81 110 LYS A C 1
ATOM 881 O O . LYS A 1 110 ? -20.943 -2.548 6.032 1.00 91.81 110 LYS A O 1
ATOM 886 N N . ARG A 1 111 ? -19.162 -3.904 5.845 1.00 93.25 111 ARG A N 1
ATOM 887 C CA . ARG A 1 111 ? -18.210 -2.998 6.510 1.00 93.25 111 ARG A CA 1
ATOM 888 C C . ARG A 1 111 ? -16.902 -2.929 5.750 1.00 93.25 111 ARG A C 1
ATOM 890 O O . ARG A 1 111 ? -16.477 -3.917 5.159 1.00 93.25 111 ARG A O 1
ATOM 897 N N . LEU A 1 112 ? -16.241 -1.780 5.811 1.00 94.62 112 LEU A N 1
ATOM 898 C CA . LEU A 1 112 ? -14.867 -1.672 5.336 1.00 94.62 112 LEU A CA 1
ATOM 899 C C . LEU A 1 112 ? -13.890 -2.091 6.420 1.00 94.62 112 LEU A C 1
ATOM 901 O O . LEU A 1 112 ? -14.138 -1.906 7.615 1.00 94.62 112 LEU A O 1
ATOM 905 N N . ALA A 1 113 ? -12.764 -2.639 5.987 1.00 95.88 113 ALA A N 1
ATOM 906 C CA . ALA A 1 113 ? -11.640 -2.907 6.856 1.00 95.88 113 ALA A CA 1
ATOM 907 C C . ALA A 1 113 ? -10.323 -2.572 6.161 1.00 95.88 113 ALA A C 1
ATOM 909 O O . ALA A 1 113 ? -10.157 -2.830 4.971 1.00 95.88 113 ALA A O 1
ATOM 910 N N . GLN A 1 114 ? -9.371 -2.041 6.920 1.00 97.56 114 GLN A N 1
ATOM 911 C CA . GLN A 1 114 ? -7.974 -2.031 6.496 1.00 97.56 114 GLN A CA 1
ATOM 912 C C . GLN A 1 114 ? -7.332 -3.366 6.863 1.00 97.56 114 GLN A C 1
ATOM 914 O O . GLN A 1 114 ? -7.499 -3.843 7.988 1.00 97.56 114 GLN A O 1
ATOM 919 N N . VAL A 1 115 ? -6.551 -3.930 5.948 1.00 98.06 115 VAL A N 1
ATOM 920 C CA . VAL A 1 115 ? -5.577 -4.976 6.272 1.00 98.06 115 VAL A CA 1
ATOM 921 C C . VAL A 1 115 ? -4.293 -4.277 6.677 1.00 98.06 115 VAL A C 1
ATOM 923 O O . VAL A 1 115 ? -3.731 -3.533 5.877 1.00 98.06 115 VAL A O 1
ATOM 926 N N . THR A 1 116 ? -3.843 -4.468 7.912 1.00 98.38 116 THR A N 1
ATOM 927 C CA . THR A 1 116 ? -2.733 -3.688 8.475 1.00 98.38 116 THR A CA 1
ATOM 928 C C . THR A 1 116 ? -1.814 -4.547 9.335 1.00 98.38 116 THR A C 1
ATOM 930 O O . THR A 1 116 ? -2.223 -5.608 9.810 1.00 98.38 116 THR A O 1
ATOM 933 N N . ASP A 1 117 ? -0.583 -4.079 9.559 1.00 98.12 117 ASP A N 1
ATOM 934 C CA . ASP A 1 117 ? 0.292 -4.646 10.589 1.00 98.12 117 ASP A CA 1
ATOM 935 C C . ASP A 1 117 ? -0.436 -4.671 11.936 1.00 98.12 117 ASP A C 1
ATOM 937 O O . ASP A 1 117 ? -1.038 -3.674 12.355 1.00 98.12 117 ASP A O 1
ATOM 941 N N . PHE A 1 118 ? -0.330 -5.791 12.645 1.00 96.81 118 PHE A N 1
ATOM 942 C CA . PHE A 1 118 ? -0.813 -5.888 14.009 1.00 96.81 118 PHE A CA 1
ATOM 943 C C . PHE A 1 118 ? 0.238 -5.375 14.995 1.00 96.81 118 PHE A C 1
ATOM 945 O O . PHE A 1 118 ? 1.364 -5.876 15.050 1.00 96.81 118 PHE A O 1
ATOM 952 N N . ILE A 1 119 ? -0.153 -4.390 15.804 1.00 95.75 119 ILE A N 1
ATOM 953 C CA . ILE A 1 119 ? 0.691 -3.788 16.838 1.00 95.75 119 ILE A CA 1
ATOM 954 C C . ILE A 1 119 ? 0.188 -4.221 18.214 1.00 95.75 119 ILE A C 1
ATOM 956 O O . ILE A 1 119 ? -1.003 -4.128 18.516 1.00 95.75 119 ILE A O 1
ATOM 960 N N . LYS A 1 120 ? 1.114 -4.670 19.061 1.00 93.62 120 LYS A N 1
ATOM 961 C CA . LYS A 1 120 ? 0.898 -4.927 20.488 1.00 93.62 120 LYS A CA 1
ATOM 962 C C . LYS A 1 120 ? 1.844 -4.037 21.277 1.00 93.62 120 LYS A C 1
ATOM 964 O O . LYS A 1 120 ? 2.973 -3.845 20.852 1.00 93.62 120 LYS A O 1
ATOM 969 N N . GLY A 1 121 ? 1.413 -3.574 22.440 1.00 93.31 121 GLY A N 1
ATOM 970 C CA . GLY A 1 121 ? 2.278 -2.858 23.368 1.00 93.31 121 GLY A CA 1
ATOM 971 C C . GLY A 1 121 ? 1.500 -1.864 24.209 1.00 93.31 121 GLY A C 1
ATOM 972 O O . GLY A 1 121 ? 0.276 -1.961 24.335 1.00 93.31 121 GLY A O 1
ATOM 973 N N . GLU A 1 122 ? 2.228 -0.933 24.810 1.00 93.75 122 GLU A N 1
ATOM 974 C CA . GLU A 1 122 ? 1.662 0.041 25.734 1.00 93.75 122 GLU A CA 1
ATOM 975 C C . GLU A 1 122 ? 0.962 1.181 24.997 1.00 93.75 122 GLU A C 1
ATOM 977 O O . GLU A 1 122 ? 1.399 1.633 23.936 1.00 93.75 122 GLU A O 1
ATOM 982 N N . ILE A 1 123 ? -0.135 1.659 25.581 1.00 93.38 123 ILE A N 1
ATOM 983 C CA . ILE A 1 123 ? -0.822 2.854 25.098 1.00 93.38 123 ILE A CA 1
ATOM 984 C C . ILE A 1 123 ? -0.038 4.073 25.568 1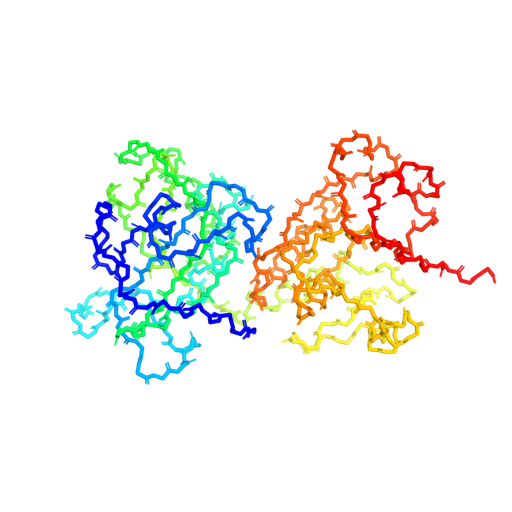.00 93.38 123 ILE A C 1
ATOM 986 O O . ILE A 1 123 ? 0.150 4.266 26.770 1.00 93.38 123 ILE A O 1
ATOM 990 N N . GLY A 1 124 ? 0.371 4.928 24.637 1.00 92.12 124 GLY A N 1
ATOM 991 C CA . GLY A 1 124 ? 1.111 6.130 24.992 1.00 92.12 124 GLY A CA 1
ATOM 992 C C . GLY A 1 124 ? 1.910 6.731 23.850 1.00 92.12 124 GLY A C 1
ATOM 993 O O . GLY A 1 124 ? 2.189 6.096 22.836 1.00 92.12 124 GLY A O 1
ATOM 994 N N . ILE A 1 125 ? 2.295 7.988 24.046 1.00 93.88 125 ILE A N 1
ATOM 995 C CA . ILE A 1 125 ? 3.094 8.761 23.101 1.00 93.88 125 ILE A CA 1
ATOM 996 C C . ILE A 1 125 ? 4.265 9.423 23.821 1.00 93.88 125 ILE A C 1
ATOM 998 O O . ILE A 1 125 ? 4.089 10.070 24.854 1.00 93.88 125 ILE A O 1
ATOM 1002 N N . THR A 1 126 ? 5.456 9.306 23.238 1.00 92.75 126 THR A N 1
ATOM 1003 C CA . THR A 1 126 ? 6.665 9.992 23.705 1.00 92.75 126 THR A CA 1
ATOM 1004 C C . THR A 1 126 ? 6.861 11.326 22.976 1.00 92.75 126 THR A C 1
ATOM 1006 O O . THR A 1 126 ? 6.299 11.570 21.904 1.00 92.75 126 THR A O 1
ATOM 1009 N N . GLN A 1 127 ? 7.691 12.209 23.536 1.00 94.44 127 GLN A N 1
ATOM 1010 C CA . GLN A 1 127 ? 8.040 13.480 22.887 1.00 94.44 127 GLN A CA 1
ATOM 1011 C C . GLN A 1 127 ? 8.776 13.276 21.550 1.00 94.44 127 GLN A C 1
ATOM 1013 O O . GLN A 1 127 ? 8.622 14.071 20.620 1.00 94.44 127 GLN A O 1
ATOM 1018 N N . GLU A 1 128 ? 9.542 12.192 21.435 1.00 94.50 128 GLU A N 1
ATOM 1019 C CA . GLU A 1 128 ? 10.214 11.808 20.196 1.00 94.50 128 GLU A CA 1
ATOM 1020 C C . GLU A 1 128 ? 9.194 11.529 19.086 1.00 94.50 128 GLU A C 1
ATOM 1022 O O . GLU A 1 128 ? 9.260 12.144 18.023 1.00 94.50 128 GLU A O 1
ATOM 1027 N N . ILE A 1 129 ? 8.178 10.705 19.366 1.00 93.38 129 ILE A N 1
ATOM 1028 C CA . ILE A 1 129 ? 7.109 10.398 18.407 1.00 93.38 129 ILE A CA 1
ATOM 1029 C C . ILE A 1 129 ? 6.343 11.663 18.000 1.00 93.38 129 ILE A C 1
ATOM 1031 O O . ILE A 1 129 ? 6.081 11.860 16.815 1.00 93.38 129 ILE A O 1
ATOM 1035 N N . ARG A 1 130 ? 6.058 12.585 18.936 1.00 93.75 130 ARG A N 1
ATOM 1036 C CA . ARG A 1 130 ? 5.446 13.894 18.604 1.00 93.75 130 ARG A CA 1
ATOM 1037 C C . ARG A 1 130 ? 6.284 14.682 17.599 1.00 93.75 130 ARG A C 1
ATOM 1039 O O . ARG A 1 130 ? 5.743 15.268 16.663 1.00 93.75 130 ARG A O 1
ATOM 1046 N N . THR A 1 131 ? 7.600 14.679 17.787 1.00 94.44 131 THR A N 1
ATOM 1047 C CA . THR A 1 131 ? 8.545 15.373 16.905 1.00 94.44 131 THR A CA 1
ATOM 1048 C C . THR A 1 131 ? 8.564 14.736 15.517 1.00 94.44 131 THR A C 1
ATOM 1050 O O . THR A 1 131 ? 8.482 15.447 14.515 1.00 94.44 131 THR A O 1
ATOM 1053 N N . GLN A 1 132 ? 8.582 13.403 15.445 1.00 95.25 132 GLN A N 1
ATOM 1054 C CA . GLN A 1 132 ? 8.542 12.677 14.175 1.00 95.25 132 GLN A CA 1
ATOM 1055 C C . GLN A 1 132 ? 7.223 12.914 13.418 1.00 95.25 132 GLN A C 1
ATOM 1057 O O . GLN A 1 132 ? 7.247 13.173 12.217 1.00 95.25 132 GLN A O 1
ATOM 1062 N N . ILE A 1 133 ? 6.078 12.932 14.111 1.00 95.00 133 ILE A N 1
ATOM 1063 C CA . ILE A 1 133 ? 4.772 13.265 13.515 1.00 95.00 133 ILE A CA 1
ATOM 1064 C C . ILE A 1 133 ? 4.773 14.679 12.936 1.00 95.00 133 ILE A C 1
ATOM 1066 O O . ILE A 1 133 ? 4.291 14.887 11.821 1.00 95.00 133 ILE A O 1
ATOM 1070 N N . ALA A 1 134 ? 5.314 15.657 13.667 1.00 94.56 134 ALA A N 1
ATOM 1071 C CA . ALA A 1 134 ? 5.396 17.034 13.191 1.00 94.56 134 ALA A CA 1
ATOM 1072 C C . ALA A 1 134 ? 6.285 17.150 11.942 1.00 94.56 134 ALA A C 1
ATOM 1074 O O . ALA A 1 134 ? 5.896 17.812 10.978 1.00 94.56 134 ALA A O 1
ATOM 1075 N N . ALA A 1 135 ? 7.433 16.465 11.931 1.00 95.94 135 ALA A N 1
ATOM 1076 C CA . ALA A 1 135 ? 8.330 16.418 10.780 1.00 95.94 135 ALA A CA 1
ATOM 1077 C C . ALA A 1 135 ? 7.654 15.779 9.557 1.00 95.94 135 ALA A C 1
ATOM 1079 O O . ALA A 1 135 ? 7.716 16.335 8.463 1.00 95.94 135 ALA A O 1
ATOM 1080 N N . MET A 1 136 ? 6.947 14.663 9.749 1.00 96.50 136 MET A N 1
ATOM 1081 C CA . MET A 1 136 ? 6.209 13.983 8.683 1.00 96.50 136 MET A CA 1
ATOM 1082 C C . MET A 1 136 ? 5.053 14.830 8.145 1.00 96.50 136 MET A C 1
ATOM 1084 O O . MET A 1 136 ? 4.910 14.978 6.934 1.00 96.50 136 MET A O 1
ATOM 1088 N N . SER A 1 137 ? 4.275 15.456 9.028 1.00 95.69 137 SER A N 1
ATOM 1089 C CA . SER A 1 137 ? 3.168 16.334 8.626 1.00 95.69 137 SER A CA 1
ATOM 1090 C C . SER A 1 137 ? 3.664 17.539 7.825 1.00 95.69 137 SER A C 1
ATOM 1092 O O . SER A 1 137 ? 3.039 17.922 6.843 1.00 95.69 137 SER A O 1
ATOM 1094 N N . SER A 1 138 ? 4.812 18.105 8.216 1.00 96.00 138 SER A N 1
ATOM 1095 C CA . SER A 1 138 ? 5.473 19.180 7.472 1.00 96.00 138 SER A CA 1
ATOM 1096 C C . SER A 1 138 ? 5.966 18.697 6.105 1.00 96.00 138 SER A C 1
ATOM 1098 O O . SER A 1 138 ? 5.659 19.312 5.087 1.00 96.00 138 SER A O 1
ATOM 1100 N N . ARG A 1 139 ? 6.668 17.553 6.065 1.00 95.69 139 ARG A N 1
ATOM 1101 C CA . ARG A 1 139 ? 7.221 16.964 4.835 1.00 95.69 139 ARG A CA 1
ATOM 1102 C C . ARG A 1 139 ? 6.157 16.730 3.764 1.00 95.69 139 ARG A C 1
ATOM 1104 O O . ARG A 1 139 ? 6.435 16.971 2.597 1.00 95.69 139 ARG A O 1
ATOM 1111 N N . PHE A 1 140 ? 4.977 16.254 4.156 1.00 96.00 140 PHE A N 1
ATOM 1112 C CA . PHE A 1 140 ? 3.893 15.909 3.229 1.00 96.00 140 PHE A CA 1
ATOM 1113 C C . PHE A 1 140 ? 2.779 16.955 3.161 1.00 96.00 140 PHE A C 1
ATOM 1115 O O . PHE A 1 140 ? 1.731 16.665 2.595 1.00 96.00 140 PHE A O 1
ATOM 1122 N N . LYS A 1 141 ? 2.991 18.155 3.727 1.00 96.44 141 LYS A N 1
ATOM 1123 C CA . LYS A 1 141 ? 2.019 19.262 3.713 1.00 96.44 141 LYS A CA 1
ATOM 1124 C C . LYS A 1 141 ? 0.618 18.797 4.126 1.00 96.44 141 LYS A C 1
ATOM 1126 O O . LYS A 1 141 ? -0.355 18.963 3.396 1.00 96.44 141 LYS A O 1
ATOM 1131 N N . LEU A 1 142 ? 0.535 18.148 5.283 1.00 94.81 142 LEU A N 1
ATOM 1132 C CA . LEU A 1 142 ? -0.718 17.593 5.788 1.00 94.81 142 LEU A CA 1
ATOM 1133 C C . LEU A 1 142 ? -1.476 18.631 6.604 1.00 94.81 142 LEU A C 1
ATOM 1135 O O . LEU A 1 142 ? -0.881 19.271 7.479 1.00 94.81 142 LEU A O 1
ATOM 1139 N N . ASP A 1 143 ? -2.780 18.758 6.360 1.00 90.00 143 ASP A N 1
ATOM 1140 C CA . ASP A 1 143 ? -3.639 19.475 7.289 1.00 90.00 143 ASP A CA 1
ATOM 1141 C C . ASP A 1 143 ? -3.656 18.686 8.598 1.00 90.00 143 ASP A C 1
ATOM 1143 O O . ASP A 1 143 ? -3.816 17.459 8.620 1.00 90.00 143 ASP A O 1
ATOM 1147 N N . LYS A 1 144 ? -3.363 19.390 9.691 1.00 72.25 144 LYS A N 1
ATOM 1148 C CA . LYS A 1 144 ? -3.105 18.774 10.986 1.00 72.25 144 LYS A CA 1
ATOM 1149 C C . LYS A 1 144 ? -4.067 19.316 12.024 1.00 72.25 144 LYS A C 1
ATOM 1151 O O . LYS A 1 144 ? -4.033 20.482 12.407 1.00 72.25 144 LYS A O 1
ATOM 1156 N N . THR A 1 145 ? -4.791 18.396 12.633 1.00 67.94 145 THR A N 1
ATOM 1157 C CA . THR A 1 145 ? -5.163 18.506 14.040 1.00 67.94 145 THR A CA 1
ATOM 1158 C C . THR A 1 145 ? -4.545 17.309 14.745 1.00 67.94 145 THR A C 1
ATOM 1160 O O . THR A 1 145 ? -5.110 16.223 14.762 1.00 67.94 145 THR A O 1
ATOM 1163 N N . MET A 1 146 ? -3.320 17.472 15.271 1.00 68.25 146 MET A N 1
ATOM 1164 C CA . MET A 1 146 ? -2.706 16.421 16.090 1.00 68.25 146 MET A CA 1
ATOM 1165 C C . MET A 1 146 ? -3.650 16.151 17.258 1.00 68.25 146 MET A C 1
ATOM 1167 O O . MET A 1 146 ? -3.793 17.013 18.122 1.00 68.25 146 MET A O 1
ATOM 1171 N N . ASP A 1 147 ? -4.258 14.968 17.296 1.00 76.00 147 ASP A N 1
ATOM 1172 C CA . ASP A 1 147 ? -4.980 14.516 18.475 1.00 76.00 147 ASP A CA 1
ATOM 1173 C C . ASP A 1 147 ? -3.941 13.997 19.487 1.00 76.00 147 ASP A C 1
ATOM 1175 O O . ASP A 1 147 ? -3.277 12.978 19.244 1.00 76.00 147 ASP A O 1
ATOM 1179 N N . PRO A 1 148 ? -3.718 14.712 20.607 1.00 76.31 148 PRO A N 1
ATOM 1180 C CA . PRO A 1 148 ? -2.728 14.315 21.593 1.00 76.31 148 PRO A CA 1
ATOM 1181 C C . PRO A 1 148 ? -3.188 13.124 22.441 1.00 76.31 148 PRO A C 1
ATOM 1183 O O . PRO A 1 148 ? -2.420 12.713 23.317 1.00 76.31 148 PRO A O 1
ATOM 1186 N N . ALA A 1 149 ? -4.405 12.601 22.237 1.00 87.38 149 ALA A N 1
ATOM 1187 C CA . ALA A 1 149 ? -4.957 11.522 23.035 1.00 87.38 149 ALA A CA 1
ATOM 1188 C C . ALA A 1 149 ? -4.070 10.273 22.971 1.00 87.38 149 ALA A C 1
ATOM 1190 O O . ALA A 1 149 ? -3.870 9.674 21.917 1.00 87.38 149 ALA A O 1
ATOM 1191 N N . ALA A 1 150 ? -3.580 9.840 24.137 1.00 88.81 150 ALA A N 1
ATOM 1192 C CA . ALA A 1 150 ? -2.677 8.697 24.265 1.00 88.81 150 ALA A CA 1
ATOM 1193 C C . ALA A 1 150 ? -3.231 7.412 23.624 1.00 88.81 150 ALA A C 1
ATOM 1195 O O . ALA A 1 150 ? -2.463 6.633 23.077 1.00 88.81 150 ALA A O 1
ATOM 1196 N N . LYS A 1 151 ? -4.560 7.230 23.624 1.00 90.06 151 LYS A N 1
ATOM 1197 C CA . LYS A 1 151 ? -5.258 6.079 23.021 1.00 90.06 151 LYS A CA 1
ATOM 1198 C C . LYS A 1 151 ? -5.037 5.920 21.510 1.00 90.06 151 LYS A C 1
ATOM 1200 O O . LYS A 1 151 ? -5.259 4.832 20.991 1.00 90.06 151 LYS A O 1
ATOM 1205 N N . ASN A 1 152 ? -4.608 6.976 20.818 1.00 92.00 152 ASN A N 1
ATOM 1206 C CA . ASN A 1 152 ? -4.316 6.934 19.384 1.00 92.00 152 ASN A CA 1
ATOM 1207 C C . ASN A 1 152 ? -2.918 6.371 19.098 1.00 92.00 152 ASN A C 1
ATOM 1209 O O . ASN A 1 152 ? -2.506 6.325 17.939 1.00 92.00 152 ASN A O 1
ATOM 1213 N N . TYR A 1 153 ? -2.191 5.955 20.140 1.00 94.00 153 TYR A N 1
ATOM 1214 C CA . TYR A 1 153 ? -0.822 5.480 20.053 1.00 94.00 153 TYR A CA 1
ATOM 1215 C C . TYR A 1 153 ? -0.661 4.152 20.787 1.00 94.00 153 TYR A C 1
ATOM 1217 O O . TYR A 1 153 ? -1.052 4.030 21.947 1.00 94.00 153 TYR A O 1
ATOM 1225 N N . ILE A 1 154 ? -0.072 3.169 20.112 1.00 94.94 154 ILE A N 1
ATOM 1226 C CA . ILE A 1 154 ? 0.244 1.852 20.673 1.00 94.94 154 ILE A CA 1
ATOM 1227 C C . ILE A 1 154 ? 1.699 1.558 20.333 1.00 94.94 154 ILE A C 1
ATOM 1229 O O . ILE A 1 154 ? 2.061 1.577 19.160 1.00 94.94 154 ILE A O 1
ATOM 1233 N N . ASP A 1 155 ? 2.528 1.314 21.345 1.00 95.31 155 ASP A N 1
ATOM 1234 C CA . ASP A 1 155 ? 3.957 1.014 21.184 1.00 95.31 155 ASP A CA 1
ATOM 1235 C C . ASP A 1 155 ? 4.703 2.061 20.331 1.00 95.31 155 ASP A C 1
ATOM 1237 O O . ASP A 1 155 ? 5.442 1.760 19.393 1.00 95.31 155 ASP A O 1
ATOM 1241 N N . GLY A 1 156 ? 4.408 3.342 20.581 1.00 94.12 156 GLY A N 1
ATOM 1242 C CA . GLY A 1 156 ? 4.975 4.459 19.821 1.00 94.12 156 GLY A CA 1
ATOM 1243 C C . GLY A 1 156 ? 4.474 4.584 18.375 1.00 94.12 156 GLY A C 1
ATOM 1244 O O . GLY A 1 156 ? 4.955 5.448 17.644 1.00 94.12 156 GLY A O 1
ATOM 1245 N N . LYS A 1 157 ? 3.502 3.773 17.940 1.00 96.44 157 LYS A N 1
ATOM 1246 C CA . LYS A 1 157 ? 2.871 3.880 16.617 1.00 96.44 157 LYS A CA 1
ATOM 1247 C C . LYS A 1 157 ? 1.570 4.665 16.706 1.00 96.44 157 LYS A C 1
ATOM 1249 O O . LYS A 1 157 ? 0.700 4.307 17.492 1.00 96.44 157 LYS A O 1
ATOM 1254 N N . LEU A 1 158 ? 1.406 5.680 15.864 1.00 95.88 158 LEU A N 1
ATOM 1255 C CA . LEU A 1 158 ? 0.119 6.317 15.599 1.00 95.88 158 LEU A CA 1
ATOM 1256 C C . LEU A 1 158 ? -0.788 5.307 14.885 1.00 95.88 158 LEU A C 1
ATOM 1258 O O . LEU A 1 158 ? -0.421 4.782 13.836 1.00 95.88 158 LEU A O 1
ATOM 1262 N N . VAL A 1 159 ? -1.956 5.021 15.457 1.00 95.25 159 VAL A N 1
ATOM 1263 C CA . VAL A 1 159 ? -2.925 4.049 14.917 1.00 95.25 159 VAL A CA 1
ATOM 1264 C C . VAL A 1 159 ? -4.246 4.690 14.493 1.00 95.25 159 VAL A C 1
ATOM 1266 O O . VAL A 1 159 ? -5.101 4.001 13.928 1.00 95.25 159 VAL A O 1
ATOM 1269 N N . ASP A 1 160 ? -4.428 5.990 14.741 1.00 93.38 160 ASP A N 1
ATOM 1270 C CA . ASP A 1 160 ? -5.609 6.748 14.330 1.00 93.38 160 ASP A CA 1
ATOM 1271 C C . ASP A 1 160 ? -5.243 7.914 13.401 1.00 93.38 160 ASP A C 1
ATOM 1273 O O . ASP A 1 160 ? -4.648 8.901 13.826 1.00 93.38 160 ASP A O 1
ATOM 1277 N N . PHE A 1 161 ? -5.594 7.784 12.120 1.00 94.12 161 PHE A N 1
ATOM 1278 C CA . PHE A 1 161 ?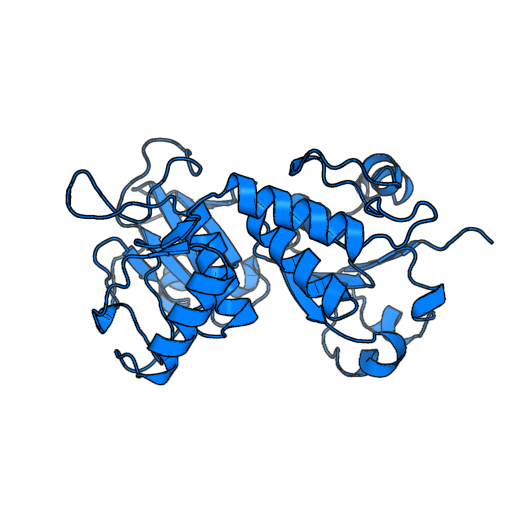 -5.286 8.758 11.070 1.00 94.12 161 PHE A CA 1
ATOM 1279 C C . PHE A 1 161 ? -6.487 9.614 10.669 1.00 94.12 161 PHE A C 1
ATOM 1281 O O . PHE A 1 161 ? -6.392 10.391 9.722 1.00 94.12 161 PHE A O 1
ATOM 1288 N N . GLN A 1 162 ? -7.595 9.517 11.406 1.00 91.12 162 GLN A N 1
ATOM 1289 C CA . GLN A 1 162 ? -8.807 10.279 11.136 1.00 91.12 162 GLN A CA 1
ATOM 1290 C C . GLN A 1 162 ? -8.594 11.793 10.926 1.00 91.12 162 GLN A C 1
ATOM 1292 O O . GLN A 1 162 ? -9.212 12.324 10.004 1.00 91.12 162 GLN A O 1
ATOM 1297 N N . PRO A 1 163 ? -7.754 12.506 11.714 1.00 90.75 163 PRO A N 1
ATOM 1298 C CA . PRO A 1 163 ? -7.639 13.956 11.577 1.00 90.75 163 PRO A CA 1
ATOM 1299 C C . PRO A 1 163 ? -6.658 14.405 10.485 1.00 90.75 163 PRO A C 1
ATOM 1301 O O . PRO A 1 163 ? -6.392 15.599 10.375 1.00 90.75 163 PRO A O 1
ATOM 1304 N N . TYR A 1 164 ? -6.077 13.476 9.719 1.00 92.81 164 TYR A N 1
ATOM 1305 C CA . TYR A 1 164 ? -5.079 13.791 8.701 1.00 92.81 164 TYR A CA 1
ATOM 1306 C C . TYR A 1 164 ? -5.708 13.839 7.312 1.00 92.81 164 TYR A C 1
ATOM 1308 O O . TYR A 1 164 ? -6.480 12.958 6.933 1.00 92.81 164 TYR A O 1
ATOM 1316 N N . SER A 1 165 ? -5.335 14.852 6.541 1.00 94.06 165 SER A N 1
ATOM 1317 C CA . SER A 1 165 ? -5.590 14.974 5.102 1.00 94.06 165 SER A CA 1
ATOM 1318 C C . SER A 1 165 ? -4.431 15.734 4.456 1.00 94.06 165 SER A C 1
ATOM 1320 O O . SER A 1 165 ? -3.614 16.338 5.158 1.00 94.06 165 SER A O 1
ATOM 1322 N N . PHE A 1 166 ? -4.306 15.690 3.135 1.00 94.88 166 PHE A N 1
ATOM 1323 C CA . PHE A 1 166 ? -3.396 16.588 2.427 1.00 94.88 166 PHE A CA 1
ATOM 1324 C C . PHE A 1 166 ? -3.974 18.007 2.441 1.00 94.88 166 PHE A C 1
ATOM 1326 O O . PHE A 1 166 ? -5.156 18.185 2.161 1.00 94.88 166 PHE A O 1
ATOM 1333 N N . MET A 1 167 ? -3.148 19.026 2.713 1.00 95.12 167 MET A N 1
ATOM 1334 C CA . MET A 1 167 ? -3.583 20.425 2.555 1.00 95.12 167 MET A CA 1
ATOM 1335 C C . MET A 1 167 ? -3.981 20.715 1.102 1.00 95.12 167 MET A C 1
ATOM 1337 O O . MET A 1 167 ? -4.929 21.451 0.851 1.00 95.12 167 MET A O 1
ATOM 1341 N N . ASP A 1 168 ? -3.240 20.129 0.159 1.00 95.31 168 ASP A N 1
ATOM 1342 C CA . ASP A 1 168 ? -3.506 20.181 -1.273 1.00 95.31 168 ASP A CA 1
ATOM 1343 C C . ASP A 1 168 ? -3.086 18.844 -1.907 1.00 95.31 168 ASP A C 1
ATOM 1345 O O . ASP A 1 168 ? -1.905 18.555 -2.130 1.00 95.31 168 ASP A O 1
ATOM 1349 N N . LYS A 1 169 ? -4.074 17.979 -2.136 1.00 93.62 169 LYS A N 1
ATOM 1350 C CA . LYS A 1 169 ? -3.865 16.635 -2.687 1.00 93.62 169 LYS A CA 1
ATOM 1351 C C . LYS A 1 169 ? -3.430 16.662 -4.150 1.00 93.62 169 LYS A C 1
ATOM 1353 O O . LYS A 1 169 ? -2.688 15.772 -4.573 1.00 93.62 169 LYS A O 1
ATOM 1358 N N . ASP A 1 170 ? -3.875 17.661 -4.905 1.00 94.88 170 ASP A N 1
ATOM 1359 C CA . ASP A 1 170 ? -3.509 17.824 -6.310 1.00 94.88 170 ASP A CA 1
ATOM 1360 C C . ASP A 1 170 ? -2.062 18.305 -6.420 1.00 94.88 170 ASP A C 1
ATOM 1362 O O . ASP A 1 170 ? -1.300 17.775 -7.227 1.00 94.88 170 ASP A O 1
ATOM 1366 N N . GLN A 1 171 ? -1.624 19.196 -5.527 1.00 96.06 171 GLN A N 1
ATOM 1367 C CA . GLN A 1 171 ? -0.209 19.542 -5.414 1.00 96.06 171 GLN A CA 1
ATOM 1368 C C . GLN A 1 171 ? 0.653 18.320 -5.075 1.00 96.06 171 GLN A C 1
ATOM 1370 O O . GLN A 1 171 ? 1.695 18.124 -5.701 1.00 96.06 171 GLN A O 1
ATOM 1375 N N . TYR A 1 172 ? 0.240 17.478 -4.120 1.00 96.69 172 TYR A N 1
ATOM 1376 C CA . TYR A 1 172 ? 0.992 16.255 -3.814 1.00 96.69 172 TYR A CA 1
ATOM 1377 C C . TYR A 1 172 ? 1.083 15.333 -5.040 1.00 96.69 172 TYR A C 1
ATOM 1379 O O . TYR A 1 172 ? 2.150 14.803 -5.345 1.00 96.69 172 TYR A O 1
ATOM 1387 N N . ARG A 1 173 ? -0.009 15.198 -5.800 1.00 95.81 173 ARG A N 1
ATOM 1388 C CA . ARG A 1 173 ? -0.036 14.447 -7.061 1.00 95.81 173 ARG A CA 1
ATOM 1389 C C . ARG A 1 173 ? 0.958 15.000 -8.090 1.00 95.81 173 ARG A C 1
ATOM 1391 O O . ARG A 1 173 ? 1.694 14.217 -8.686 1.00 95.81 173 ARG A O 1
ATOM 1398 N N . GLU A 1 174 ? 0.996 16.315 -8.292 1.00 95.31 174 GLU A N 1
ATOM 1399 C CA . GLU A 1 174 ? 1.957 16.984 -9.187 1.00 95.31 174 GLU A CA 1
ATOM 1400 C C . GLU A 1 174 ? 3.411 16.721 -8.760 1.00 95.31 174 GLU A C 1
ATOM 1402 O O . GLU A 1 174 ? 4.263 16.396 -9.588 1.00 95.31 174 GLU A O 1
ATOM 1407 N N . GLU A 1 175 ? 3.702 16.762 -7.456 1.00 95.88 175 GLU A N 1
ATOM 1408 C CA . GLU A 1 175 ? 5.034 16.434 -6.932 1.00 95.88 175 GLU A CA 1
ATOM 1409 C C . GLU A 1 175 ? 5.454 14.995 -7.263 1.00 95.88 175 GLU A C 1
ATOM 1411 O O . GLU A 1 175 ? 6.614 14.760 -7.606 1.00 95.88 175 GLU A O 1
ATOM 1416 N N . LEU A 1 176 ? 4.528 14.030 -7.210 1.00 95.31 176 LEU A N 1
ATOM 1417 C CA . LEU A 1 176 ? 4.807 12.644 -7.605 1.00 95.31 176 LEU A CA 1
ATOM 1418 C C . LEU A 1 176 ? 5.141 12.521 -9.092 1.00 95.31 176 LEU A C 1
ATOM 1420 O O . LEU A 1 176 ? 6.050 11.771 -9.452 1.00 95.31 176 LEU A O 1
ATOM 1424 N N . ILE A 1 177 ? 4.446 13.272 -9.949 1.00 92.50 177 ILE A N 1
ATOM 1425 C CA . ILE A 1 177 ? 4.716 13.307 -11.391 1.00 92.50 177 ILE A CA 1
ATOM 1426 C C . ILE A 1 177 ? 6.117 13.864 -11.649 1.00 92.50 177 ILE A C 1
ATOM 1428 O O . ILE A 1 177 ? 6.900 13.256 -12.381 1.00 92.50 177 ILE A O 1
ATOM 1432 N N . ILE A 1 178 ? 6.464 14.980 -11.002 1.00 92.19 178 ILE A N 1
ATOM 1433 C CA . ILE A 1 178 ? 7.786 15.607 -11.123 1.00 92.19 178 ILE A CA 1
ATOM 1434 C C . ILE A 1 178 ? 8.888 14.654 -10.646 1.00 92.19 178 ILE A C 1
ATOM 1436 O O . ILE A 1 178 ? 9.877 14.464 -11.354 1.00 92.19 178 ILE A O 1
ATOM 1440 N N . LYS A 1 179 ? 8.726 14.016 -9.480 1.00 93.00 179 LYS A N 1
ATOM 1441 C CA . LYS A 1 179 ? 9.676 13.009 -8.974 1.00 93.00 179 LYS A CA 1
ATOM 1442 C C . LYS A 1 179 ? 9.837 11.840 -9.944 1.00 93.00 179 LYS A C 1
ATOM 1444 O O . LYS A 1 179 ? 10.960 11.438 -10.232 1.00 93.00 179 LYS A O 1
ATOM 1449 N N . GLY A 1 180 ? 8.734 11.321 -10.483 1.00 90.44 180 GLY A N 1
ATOM 1450 C CA . GLY A 1 180 ? 8.772 10.273 -11.499 1.00 90.44 180 GLY A CA 1
ATOM 1451 C C . GLY A 1 180 ? 9.604 10.687 -12.710 1.00 90.44 180 GLY A C 1
ATOM 1452 O O . GLY A 1 180 ? 10.527 9.974 -13.093 1.00 90.44 180 GLY A O 1
ATOM 1453 N N . ASN A 1 181 ? 9.329 11.864 -13.268 1.00 86.44 181 ASN A N 1
ATOM 1454 C CA . ASN A 1 181 ? 10.017 12.372 -14.458 1.00 86.44 181 ASN A CA 1
ATOM 1455 C C . ASN A 1 181 ? 11.495 12.715 -14.230 1.00 86.44 181 ASN A C 1
ATOM 1457 O O . ASN A 1 181 ? 12.226 12.839 -15.203 1.00 86.44 181 ASN A O 1
ATOM 1461 N N . THR A 1 182 ? 11.935 12.904 -12.983 1.00 89.38 182 THR A N 1
ATOM 1462 C CA . THR A 1 182 ? 13.310 13.336 -12.672 1.00 89.38 182 THR A CA 1
ATOM 1463 C C . THR A 1 182 ? 14.192 12.223 -12.122 1.00 89.38 182 THR A C 1
ATOM 1465 O O . THR A 1 182 ? 15.401 12.274 -12.302 1.00 89.38 182 THR A O 1
ATOM 1468 N N . ILE A 1 183 ? 13.613 11.237 -11.435 1.00 90.81 183 ILE A N 1
ATOM 1469 C CA . ILE A 1 183 ? 14.358 10.148 -10.782 1.00 90.81 183 ILE A CA 1
ATOM 1470 C C . ILE A 1 183 ? 14.216 8.835 -11.565 1.00 90.81 183 ILE A C 1
ATOM 1472 O O . ILE A 1 183 ? 15.085 7.967 -11.508 1.00 90.81 183 ILE A O 1
ATOM 1476 N N . CYS A 1 184 ? 13.108 8.656 -12.292 1.00 87.06 184 CYS A N 1
ATOM 1477 C CA . CYS A 1 184 ? 12.799 7.419 -13.013 1.00 87.06 184 CYS A CA 1
ATOM 1478 C C . CYS A 1 184 ? 12.991 7.546 -14.539 1.00 87.06 184 CYS A C 1
ATOM 1480 O O . CYS A 1 184 ? 12.406 6.760 -15.293 1.00 87.06 184 CYS A O 1
ATOM 1482 N N . ASP A 1 185 ? 13.808 8.494 -15.007 1.00 81.69 185 ASP A N 1
ATOM 1483 C CA . ASP A 1 185 ? 14.017 8.856 -16.419 1.00 81.69 185 ASP A CA 1
ATOM 1484 C C . ASP A 1 185 ? 15.097 8.022 -17.138 1.00 81.69 185 ASP A C 1
ATOM 1486 O O . ASP A 1 185 ? 15.830 8.502 -17.996 1.00 81.69 185 ASP A O 1
ATOM 1490 N N . TRP A 1 186 ? 15.143 6.718 -16.858 1.00 74.12 186 TRP A N 1
ATOM 1491 C CA . TRP A 1 186 ? 16.133 5.757 -17.377 1.00 74.12 186 TRP A CA 1
ATOM 1492 C C . TRP A 1 186 ? 16.029 5.440 -18.886 1.00 74.12 186 TRP A C 1
ATOM 1494 O O . TRP A 1 186 ? 16.565 4.434 -19.356 1.00 74.12 186 TRP A O 1
ATOM 1504 N N . GLY A 1 187 ? 15.306 6.255 -19.655 1.00 64.75 187 GLY A N 1
ATOM 1505 C CA . GLY A 1 187 ? 15.158 6.115 -21.102 1.00 64.75 187 GLY A CA 1
ATOM 1506 C C . GLY A 1 187 ? 16.083 7.034 -21.902 1.00 64.75 187 GLY A C 1
ATOM 1507 O O . GLY A 1 187 ? 16.891 7.781 -21.365 1.00 64.75 187 GLY A O 1
ATOM 1508 N N . SER A 1 188 ? 15.952 6.996 -23.229 1.00 66.12 188 SER A N 1
ATOM 1509 C CA . SER A 1 188 ? 16.735 7.843 -24.142 1.00 66.12 188 SER A CA 1
ATOM 1510 C C . SER A 1 188 ? 16.351 9.329 -24.100 1.00 66.12 188 SER A C 1
ATOM 1512 O O . SER A 1 188 ? 17.129 10.170 -24.543 1.00 66.12 188 SER A O 1
ATOM 1514 N N . ARG A 1 189 ? 15.144 9.658 -23.619 1.00 62.81 189 ARG A N 1
ATOM 1515 C CA . ARG A 1 189 ? 14.629 11.031 -23.522 1.00 62.81 189 ARG A CA 1
ATOM 1516 C C . ARG A 1 189 ? 14.697 11.506 -22.072 1.00 62.81 189 ARG A C 1
ATOM 1518 O O . ARG A 1 189 ? 13.920 11.051 -21.239 1.00 62.81 189 ARG A O 1
ATOM 1525 N N . GLN A 1 190 ? 15.644 12.389 -21.773 1.00 68.06 190 GLN A N 1
ATOM 1526 C CA . GLN A 1 190 ? 15.801 12.959 -20.431 1.00 68.06 190 GLN A CA 1
ATOM 1527 C C . GLN A 1 190 ? 14.570 13.787 -20.040 1.00 68.06 190 GLN A C 1
ATOM 1529 O O . GLN A 1 190 ? 14.025 14.510 -20.876 1.00 68.06 190 GLN A O 1
ATOM 1534 N N . GLY A 1 191 ? 14.153 13.695 -18.775 1.00 62.78 191 GLY A N 1
ATOM 1535 C CA . GLY A 1 191 ? 12.994 14.428 -18.248 1.00 62.78 191 GLY A CA 1
ATOM 1536 C C . GLY A 1 191 ? 11.619 13.815 -18.555 1.00 62.78 191 GLY A C 1
ATOM 1537 O O . GLY A 1 191 ? 10.603 14.412 -18.201 1.00 62.78 191 GLY A O 1
ATOM 1538 N N . GLU A 1 192 ? 11.563 12.635 -19.180 1.00 69.25 192 GLU A N 1
ATOM 1539 C CA . GLU A 1 192 ? 10.337 11.845 -19.356 1.00 69.25 192 GLU A CA 1
ATOM 1540 C C . GLU A 1 192 ? 10.445 10.540 -18.557 1.00 69.25 192 GLU A C 1
ATOM 1542 O O . GLU A 1 192 ? 11.429 9.808 -18.713 1.00 69.25 192 GLU A O 1
ATOM 1547 N N . VAL A 1 193 ? 9.418 10.187 -17.766 1.00 73.69 193 VAL A N 1
ATOM 1548 C CA . VAL A 1 193 ? 9.364 8.860 -17.125 1.00 73.69 193 VAL A CA 1
ATOM 1549 C C . VAL A 1 193 ? 9.599 7.752 -18.146 1.00 73.69 193 VAL A C 1
ATOM 1551 O O . VAL A 1 193 ? 9.040 7.728 -19.249 1.00 73.69 193 VAL A O 1
ATOM 1554 N N . TYR A 1 194 ? 10.403 6.774 -17.747 1.00 75.62 194 TYR A N 1
ATOM 1555 C CA . TYR A 1 194 ? 10.672 5.616 -18.583 1.00 75.62 194 TYR A CA 1
ATOM 1556 C C . TYR A 1 194 ? 9.396 4.813 -18.901 1.00 75.62 194 TYR A C 1
ATOM 1558 O O . TYR A 1 194 ? 9.196 4.370 -20.034 1.00 75.62 194 TYR A O 1
ATOM 1566 N N . GLN A 1 195 ? 8.508 4.662 -17.913 1.00 78.12 195 GLN A N 1
ATOM 1567 C CA . GLN A 1 195 ? 7.241 3.937 -18.026 1.00 78.12 195 GLN A CA 1
ATOM 1568 C C . GLN A 1 195 ? 6.046 4.868 -17.826 1.00 78.12 195 GLN A C 1
ATOM 1570 O O . GLN A 1 195 ? 6.051 5.722 -16.943 1.00 78.12 195 GLN A O 1
ATOM 1575 N N . SER A 1 196 ? 4.999 4.662 -18.625 1.00 83.06 196 SER A N 1
ATOM 1576 C CA . SER A 1 196 ? 3.745 5.409 -18.501 1.00 83.06 196 SER A CA 1
ATOM 1577 C C . SER A 1 196 ? 3.032 5.126 -17.172 1.00 83.06 196 SER A C 1
ATOM 1579 O O . SER A 1 196 ? 2.995 3.982 -16.712 1.00 83.06 196 SER A O 1
ATOM 1581 N N . ILE A 1 197 ? 2.384 6.153 -16.617 1.00 83.94 197 ILE A N 1
ATOM 1582 C CA . ILE A 1 197 ? 1.484 6.085 -15.456 1.00 83.94 197 ILE A CA 1
ATOM 1583 C C . ILE A 1 197 ? 0.138 6.707 -15.867 1.00 83.94 197 ILE A C 1
ATOM 1585 O O . ILE A 1 197 ? -0.141 7.867 -15.541 1.00 83.94 197 ILE A O 1
ATOM 1589 N N . PRO A 1 198 ? -0.701 5.981 -16.629 1.00 83.81 198 PRO A N 1
ATOM 1590 C CA . PRO A 1 198 ? -1.950 6.526 -17.165 1.00 83.81 198 PRO A CA 1
ATOM 1591 C C . PRO A 1 198 ? -2.884 7.096 -16.090 1.00 83.81 198 PRO A C 1
ATOM 1593 O O . PRO A 1 198 ? -3.582 8.075 -16.328 1.00 83.81 198 PRO A O 1
ATOM 1596 N N . GLU A 1 199 ? -2.858 6.532 -14.883 1.00 85.94 199 GLU A N 1
ATOM 1597 C CA . GLU A 1 199 ? -3.662 6.956 -13.733 1.00 85.94 199 GLU A CA 1
ATOM 1598 C C . GLU A 1 199 ? -3.266 8.347 -13.214 1.00 85.94 199 GLU A C 1
ATOM 1600 O O . GLU A 1 199 ? -4.077 9.050 -12.613 1.00 85.94 199 GLU A O 1
ATOM 1605 N N . LEU A 1 200 ? -2.024 8.763 -13.477 1.00 85.75 200 LEU A N 1
ATOM 1606 C CA . LEU A 1 200 ? -1.531 10.114 -13.223 1.00 85.75 200 LEU A CA 1
ATOM 1607 C C . LEU A 1 200 ? -1.528 10.984 -14.493 1.00 85.75 200 LEU A C 1
ATOM 1609 O O . LEU A 1 200 ? -1.072 12.123 -14.453 1.00 85.75 200 LEU A O 1
ATOM 1613 N N . GLY A 1 201 ? -2.067 10.497 -15.615 1.00 84.75 201 GLY A N 1
ATOM 1614 C CA . GLY A 1 201 ? -2.025 11.209 -16.895 1.00 84.75 201 GLY A CA 1
ATOM 1615 C C . GLY A 1 201 ? -0.607 11.378 -17.448 1.00 84.75 201 GLY A C 1
ATOM 1616 O O . GLY A 1 201 ? -0.375 12.259 -18.271 1.00 84.75 201 GLY A O 1
ATOM 1617 N N . VAL A 1 202 ? 0.345 10.559 -16.987 1.00 83.56 202 VAL A N 1
ATOM 1618 C CA . VAL A 1 202 ? 1.745 10.628 -17.411 1.00 83.56 202 VAL A CA 1
ATOM 1619 C C . VAL A 1 202 ? 1.990 9.587 -18.496 1.00 83.56 202 VAL A C 1
ATOM 1621 O O . VAL A 1 202 ? 1.870 8.383 -18.259 1.00 83.56 202 VAL A O 1
ATOM 1624 N N . PHE A 1 203 ? 2.367 10.050 -19.683 1.00 82.62 203 PHE A N 1
ATOM 1625 C CA . PHE A 1 203 ? 2.753 9.196 -20.803 1.00 82.62 203 PHE A CA 1
ATOM 1626 C C . PHE A 1 203 ? 4.274 9.110 -20.843 1.00 82.62 203 PHE A C 1
ATOM 1628 O O . PHE A 1 203 ? 4.955 10.115 -21.023 1.00 82.62 203 PHE A O 1
ATOM 1635 N N . GLY A 1 204 ? 4.796 7.912 -20.606 1.00 80.56 204 GLY A N 1
ATOM 1636 C CA . GLY A 1 204 ? 6.225 7.647 -20.595 1.00 80.56 204 GLY A CA 1
ATOM 1637 C C . GLY A 1 204 ? 6.758 7.229 -21.953 1.00 80.56 204 GLY A C 1
ATOM 1638 O O . GLY A 1 204 ? 6.025 7.078 -22.929 1.00 80.56 204 GLY A O 1
ATOM 1639 N N . GLN A 1 205 ? 8.065 6.995 -21.994 1.00 80.50 205 GLN A N 1
ATOM 1640 C CA . GLN A 1 205 ? 8.771 6.644 -23.227 1.00 80.50 205 GLN A CA 1
ATOM 1641 C C . GLN A 1 205 ? 8.371 5.271 -23.777 1.00 80.50 205 GLN A C 1
ATOM 1643 O O . GLN A 1 205 ? 8.413 5.063 -24.991 1.00 80.50 205 GLN A O 1
ATOM 1648 N N . ARG A 1 206 ? 8.003 4.331 -22.897 1.00 78.25 206 ARG A N 1
ATOM 1649 C CA . ARG A 1 206 ? 7.556 2.986 -23.271 1.00 78.25 206 ARG A CA 1
ATOM 1650 C C . ARG A 1 206 ? 6.035 2.843 -23.232 1.00 78.25 206 ARG A C 1
ATOM 1652 O O . ARG A 1 206 ? 5.373 3.222 -22.260 1.00 78.25 206 ARG A O 1
ATOM 1659 N N . ASP A 1 207 ? 5.516 2.177 -24.262 1.00 83.75 207 ASP A N 1
ATOM 1660 C CA . ASP A 1 207 ? 4.158 1.641 -24.280 1.00 83.75 207 ASP A CA 1
ATOM 1661 C C . ASP A 1 207 ? 4.092 0.388 -23.395 1.00 83.75 207 ASP A C 1
ATOM 1663 O O . ASP A 1 207 ? 4.476 -0.720 -23.782 1.00 83.75 207 ASP A O 1
ATOM 1667 N N . THR A 1 208 ? 3.622 0.584 -22.163 1.00 84.50 208 THR A N 1
ATOM 1668 C CA . THR A 1 208 ? 3.461 -0.481 -21.170 1.00 84.50 208 THR A CA 1
ATOM 1669 C C . THR A 1 208 ? 2.521 -1.584 -21.662 1.00 84.50 208 THR A C 1
ATOM 1671 O O . THR A 1 208 ? 2.797 -2.754 -21.412 1.00 84.50 208 THR A O 1
ATOM 1674 N N . GLN A 1 209 ? 1.433 -1.241 -22.360 1.00 86.31 209 GLN A N 1
ATOM 1675 C CA . GLN A 1 209 ? 0.437 -2.225 -22.797 1.00 86.31 209 GLN A CA 1
ATOM 1676 C C . GLN A 1 209 ? 0.999 -3.110 -23.902 1.00 86.31 209 GLN A C 1
ATOM 1678 O O . GLN A 1 209 ? 0.910 -4.334 -23.818 1.00 86.31 209 GLN A O 1
ATOM 1683 N N . HIS A 1 210 ? 1.666 -2.504 -24.883 1.00 87.94 210 HIS A N 1
ATOM 1684 C CA . HIS A 1 210 ? 2.373 -3.263 -25.905 1.00 87.94 210 HIS A CA 1
ATOM 1685 C C . HIS A 1 210 ? 3.427 -4.196 -25.287 1.00 87.94 210 HIS A C 1
ATOM 1687 O O . HIS A 1 210 ? 3.503 -5.369 -25.647 1.00 87.94 210 HIS A O 1
ATOM 1693 N N . ARG A 1 211 ? 4.194 -3.717 -24.297 1.00 88.19 211 ARG A N 1
ATOM 1694 C CA . ARG A 1 211 ? 5.205 -4.528 -23.597 1.00 88.19 211 ARG A CA 1
ATOM 1695 C C . ARG A 1 211 ? 4.588 -5.728 -22.870 1.00 88.19 211 ARG A C 1
ATOM 1697 O O . ARG A 1 211 ? 5.097 -6.835 -23.001 1.00 88.19 211 ARG A O 1
ATOM 1704 N N . ILE A 1 212 ? 3.481 -5.533 -22.148 1.00 90.88 212 ILE A N 1
ATOM 1705 C CA . ILE A 1 212 ? 2.731 -6.610 -21.468 1.00 90.88 212 ILE A CA 1
ATOM 1706 C C . ILE A 1 212 ? 2.288 -7.683 -22.472 1.00 90.88 212 ILE A C 1
ATOM 1708 O O . ILE A 1 212 ? 2.457 -8.876 -22.212 1.00 90.88 212 ILE A O 1
ATOM 1712 N N . GLN A 1 213 ? 1.778 -7.265 -23.635 1.00 90.75 213 GLN A N 1
ATOM 1713 C CA . GLN A 1 213 ? 1.358 -8.174 -24.705 1.00 90.75 213 GLN A CA 1
ATOM 1714 C C . GLN A 1 213 ? 2.537 -8.962 -25.287 1.00 90.75 213 GLN A C 1
ATOM 1716 O O . GLN A 1 213 ? 2.447 -10.180 -25.421 1.00 90.75 213 GLN A O 1
ATOM 1721 N N . GLN A 1 214 ? 3.658 -8.297 -25.592 1.00 90.62 214 GLN A N 1
ATOM 1722 C CA . GLN A 1 214 ? 4.861 -8.953 -26.125 1.00 90.62 214 GLN A CA 1
ATOM 1723 C C . GLN A 1 214 ? 5.458 -9.970 -25.142 1.00 90.62 214 GLN A C 1
ATOM 1725 O O . GLN A 1 214 ? 5.933 -11.022 -25.559 1.00 90.62 214 GLN A O 1
ATOM 1730 N N . MET A 1 215 ? 5.392 -9.689 -23.837 1.00 91.56 215 MET A N 1
ATOM 1731 C CA . MET A 1 215 ? 5.829 -10.621 -22.791 1.00 91.56 215 MET A CA 1
ATOM 1732 C C . MET A 1 215 ? 4.842 -11.777 -22.554 1.00 91.56 215 MET A C 1
ATOM 1734 O O . MET A 1 215 ? 5.123 -12.655 -21.741 1.00 91.56 215 MET A O 1
ATOM 1738 N N . GLY A 1 216 ? 3.682 -11.788 -23.221 1.00 92.31 216 GLY A N 1
ATOM 1739 C CA . GLY A 1 216 ? 2.705 -12.870 -23.113 1.00 92.31 216 GLY A CA 1
ATOM 1740 C C . GLY A 1 216 ? 2.030 -12.969 -21.744 1.00 92.31 216 GLY A C 1
ATOM 1741 O O . GLY A 1 216 ? 1.597 -14.054 -21.362 1.00 92.31 216 GLY A O 1
ATOM 1742 N N . PHE A 1 217 ? 1.913 -11.860 -21.001 1.00 94.06 217 PHE A N 1
ATOM 1743 C CA . PHE A 1 217 ? 1.320 -11.848 -19.652 1.00 94.06 217 PHE A CA 1
ATOM 1744 C C . PHE A 1 217 ? -0.103 -12.419 -19.611 1.00 94.06 217 PHE A C 1
ATOM 1746 O O . PHE A 1 217 ? -0.531 -12.926 -18.576 1.00 94.06 217 PHE A O 1
ATOM 1753 N N . ASP A 1 218 ? -0.839 -12.352 -20.720 1.00 92.81 218 ASP A N 1
ATOM 1754 C CA . ASP A 1 218 ? -2.202 -12.883 -20.827 1.00 92.81 218 ASP A CA 1
ATOM 1755 C C . ASP A 1 218 ? -2.256 -14.418 -20.806 1.00 92.81 218 ASP A C 1
ATOM 1757 O O . ASP A 1 218 ? -3.292 -14.989 -20.476 1.00 92.81 218 ASP A O 1
ATOM 1761 N N . GLY A 1 219 ? -1.139 -15.092 -21.099 1.00 94.19 219 GLY A N 1
ATOM 1762 C CA . GLY A 1 219 ? -0.997 -16.542 -20.960 1.00 94.19 219 GLY A CA 1
ATOM 1763 C C . GLY A 1 219 ? -0.495 -16.997 -19.586 1.00 94.19 219 GLY A C 1
ATOM 1764 O O . GLY A 1 219 ? -0.366 -18.199 -19.363 1.00 94.19 219 GLY A O 1
ATOM 1765 N N . LEU A 1 220 ? -0.189 -16.067 -18.673 1.00 95.88 220 LEU A N 1
ATOM 1766 C CA . LEU A 1 220 ? 0.433 -16.354 -17.380 1.00 95.88 220 LEU A CA 1
ATOM 1767 C C . LEU A 1 220 ? -0.552 -16.155 -16.226 1.00 95.88 220 LEU A C 1
ATOM 1769 O O . LEU A 1 220 ? -1.353 -15.221 -16.209 1.00 95.88 220 LEU A O 1
ATOM 1773 N N . ASN A 1 221 ? -0.463 -17.027 -15.221 1.00 96.56 221 ASN A N 1
ATOM 1774 C CA . ASN A 1 221 ? -1.305 -16.953 -14.034 1.00 96.56 221 ASN A CA 1
ATOM 1775 C C . ASN A 1 221 ? -0.553 -16.318 -12.858 1.00 96.56 221 ASN A C 1
ATOM 1777 O O . ASN A 1 221 ? 0.277 -16.967 -12.226 1.00 96.56 221 ASN A O 1
ATOM 1781 N N . PHE A 1 222 ? -0.907 -15.077 -12.525 1.00 97.56 222 PHE A N 1
ATOM 1782 C CA . PHE A 1 222 ? -0.382 -14.367 -11.353 1.00 97.56 222 PHE A CA 1
ATOM 1783 C C . PHE A 1 222 ? -1.256 -14.534 -10.102 1.00 97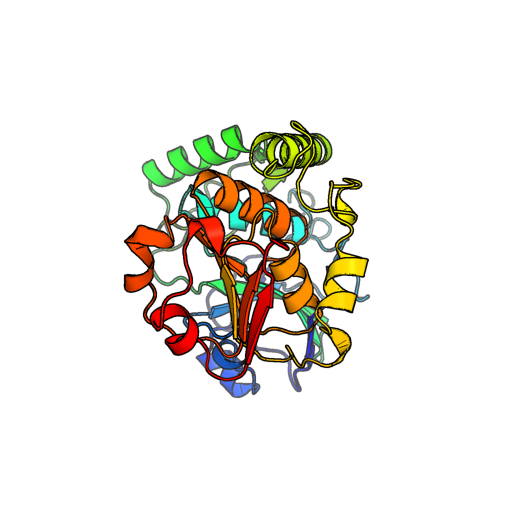.56 222 PHE A C 1
ATOM 1785 O O . PHE A 1 222 ? -0.876 -14.076 -9.025 1.00 97.56 222 PHE A O 1
ATOM 1792 N N . TYR A 1 223 ? -2.420 -15.183 -10.206 1.00 97.31 223 TYR A N 1
ATOM 1793 C CA . TYR A 1 223 ? -3.353 -15.294 -9.092 1.00 97.31 223 TYR A CA 1
ATOM 1794 C C . TYR A 1 223 ? -2.737 -16.058 -7.917 1.00 97.31 223 TYR A C 1
ATOM 1796 O O . TYR A 1 223 ? -2.260 -17.185 -8.063 1.00 97.31 223 TYR A O 1
ATOM 1804 N N . ASN A 1 224 ? -2.795 -15.444 -6.734 1.00 96.69 224 ASN A N 1
ATOM 1805 C CA . ASN A 1 224 ? -2.260 -15.978 -5.484 1.00 96.69 224 ASN A CA 1
ATOM 1806 C C . ASN A 1 224 ? -0.735 -16.233 -5.497 1.00 96.69 224 ASN A C 1
ATOM 1808 O O . ASN A 1 224 ? -0.229 -16.997 -4.669 1.00 96.69 224 ASN A O 1
ATOM 1812 N N . LYS A 1 225 ? 0.003 -15.582 -6.408 1.00 98.19 225 LYS A N 1
ATOM 1813 C CA . LYS A 1 225 ? 1.462 -15.715 -6.543 1.00 98.19 225 LYS A CA 1
ATOM 1814 C C . LYS A 1 225 ? 2.228 -14.665 -5.739 1.00 98.19 225 LYS A C 1
ATOM 1816 O O . LYS A 1 225 ? 1.755 -13.533 -5.594 1.00 98.19 225 LYS A O 1
ATOM 1821 N N . THR A 1 226 ? 3.395 -15.030 -5.213 1.00 98.44 226 THR A N 1
ATOM 1822 C CA . THR A 1 226 ? 4.435 -14.075 -4.813 1.00 98.44 226 THR A CA 1
ATOM 1823 C C . THR A 1 226 ? 5.264 -13.695 -6.037 1.00 98.44 226 THR A C 1
ATOM 1825 O O . THR A 1 226 ? 5.644 -14.545 -6.839 1.00 98.44 226 THR A O 1
ATOM 1828 N N . VAL A 1 227 ? 5.520 -12.401 -6.203 1.00 98.62 227 VAL A N 1
ATOM 1829 C CA . VAL A 1 227 ? 6.261 -11.877 -7.354 1.00 98.62 227 VAL A CA 1
ATOM 1830 C C . VAL A 1 227 ? 7.403 -11.003 -6.863 1.00 98.62 227 VAL A C 1
ATOM 1832 O O . VAL A 1 227 ? 7.195 -10.204 -5.954 1.00 98.62 227 VAL A O 1
ATOM 1835 N N . VAL A 1 228 ? 8.576 -11.101 -7.480 1.00 98.25 228 VAL A N 1
ATOM 1836 C CA . VAL A 1 228 ? 9.649 -10.110 -7.322 1.00 98.25 228 VAL A CA 1
ATOM 1837 C C . VAL A 1 228 ? 9.916 -9.397 -8.643 1.00 98.25 228 VAL A C 1
ATOM 1839 O O . VAL A 1 228 ? 9.974 -10.041 -9.686 1.00 98.25 228 VAL A O 1
ATOM 1842 N N . ASP A 1 229 ? 10.056 -8.074 -8.600 1.00 97.94 229 ASP A N 1
ATOM 1843 C CA . ASP A 1 229 ? 10.345 -7.216 -9.751 1.00 97.94 229 ASP A CA 1
ATOM 1844 C C . ASP A 1 229 ? 11.707 -6.537 -9.584 1.00 97.94 229 ASP A C 1
ATOM 1846 O O . ASP A 1 229 ? 11.889 -5.681 -8.711 1.00 97.94 229 ASP A O 1
ATOM 1850 N N . PHE A 1 230 ? 12.675 -6.959 -10.400 1.00 96.31 230 PHE A N 1
ATOM 1851 C CA . PHE A 1 230 ? 14.027 -6.407 -10.425 1.00 96.31 230 PHE A CA 1
ATOM 1852 C C . PHE A 1 230 ? 14.088 -5.163 -11.307 1.00 96.31 230 PHE A C 1
ATOM 1854 O O . PHE A 1 230 ? 13.768 -5.228 -12.491 1.00 96.31 230 PHE A O 1
ATOM 1861 N N . GLY A 1 231 ? 14.570 -4.056 -10.734 1.00 94.69 231 GLY A N 1
ATOM 1862 C CA . GLY A 1 231 ? 14.553 -2.734 -11.363 1.00 94.69 231 GLY A CA 1
ATOM 1863 C C . GLY A 1 231 ? 13.125 -2.289 -11.644 1.00 94.69 231 GLY A C 1
ATOM 1864 O O . GLY A 1 231 ? 12.754 -2.011 -12.787 1.00 94.69 231 GLY A O 1
ATOM 1865 N N . CYS A 1 232 ? 12.309 -2.265 -10.588 1.00 95.81 232 CYS A N 1
ATOM 1866 C CA . CYS A 1 232 ? 10.878 -2.004 -10.691 1.00 95.81 232 CYS A CA 1
ATOM 1867 C C . CYS A 1 232 ? 10.546 -0.610 -11.246 1.00 95.81 232 CYS A C 1
ATOM 1869 O O . CYS A 1 232 ? 9.387 -0.354 -11.596 1.00 95.81 232 CYS A O 1
ATOM 1871 N N . ASN A 1 233 ? 11.526 0.306 -11.311 1.00 94.38 233 ASN A N 1
ATOM 1872 C CA . ASN A 1 233 ? 11.337 1.692 -11.721 1.00 94.38 233 ASN A CA 1
ATOM 1873 C C . ASN A 1 233 ? 10.189 2.310 -10.898 1.00 94.38 233 ASN A C 1
ATOM 1875 O O . ASN A 1 233 ? 10.136 2.135 -9.686 1.00 94.38 233 ASN A O 1
ATOM 1879 N N . ILE A 1 234 ? 9.205 2.942 -11.536 1.00 94.06 234 ILE A N 1
ATOM 1880 C C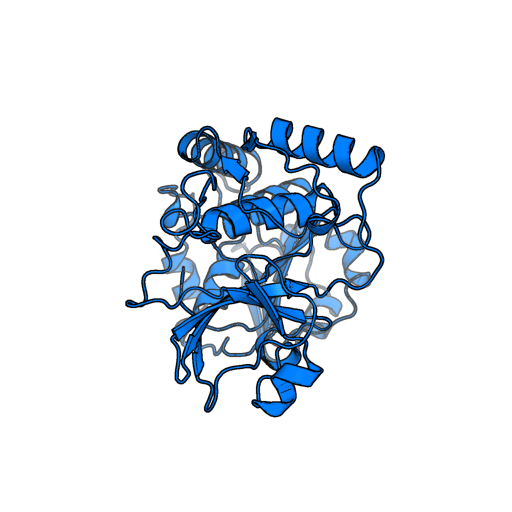A . ILE A 1 234 ? 8.041 3.550 -10.885 1.00 94.06 234 ILE A CA 1
ATOM 1881 C C . ILE A 1 234 ? 6.957 2.538 -10.456 1.00 94.06 234 ILE A C 1
ATOM 1883 O O . ILE A 1 234 ? 5.831 2.917 -10.127 1.00 94.06 234 ILE A O 1
ATOM 1887 N N . GLY A 1 235 ? 7.258 1.235 -10.488 1.00 96.06 235 GLY A N 1
ATOM 1888 C CA . GLY A 1 235 ? 6.400 0.152 -10.001 1.00 96.06 235 GLY A CA 1
ATOM 1889 C C . GLY A 1 235 ? 5.269 -0.253 -10.947 1.00 96.06 235 GLY A C 1
ATOM 1890 O O . GLY A 1 235 ? 4.261 -0.797 -10.500 1.00 96.06 235 GLY A O 1
ATOM 1891 N N . THR A 1 236 ? 5.377 0.028 -12.248 1.00 94.94 236 THR A N 1
ATOM 1892 C CA . THR A 1 236 ? 4.287 -0.241 -13.205 1.00 94.94 236 THR A CA 1
ATOM 1893 C C . THR A 1 236 ? 3.959 -1.724 -13.311 1.00 94.94 236 THR A C 1
ATOM 1895 O O . THR A 1 236 ? 2.784 -2.090 -13.258 1.00 94.94 236 THR A O 1
ATOM 1898 N N . MET A 1 237 ? 4.979 -2.581 -13.404 1.00 96.12 237 MET A N 1
ATOM 1899 C CA . MET A 1 237 ? 4.769 -4.029 -13.470 1.00 96.12 237 MET A CA 1
ATOM 1900 C C . MET A 1 237 ? 4.304 -4.590 -12.127 1.00 96.12 237 MET A C 1
ATOM 1902 O O . MET A 1 237 ? 3.401 -5.423 -12.117 1.00 96.12 237 MET A O 1
ATOM 1906 N N . CYS A 1 238 ? 4.780 -4.049 -10.999 1.00 97.88 238 CYS A N 1
ATOM 1907 C CA . CYS A 1 238 ? 4.235 -4.367 -9.675 1.00 97.88 238 CYS A CA 1
ATOM 1908 C C . CYS A 1 238 ? 2.718 -4.131 -9.589 1.00 97.88 238 CYS A C 1
ATOM 1910 O O . CYS A 1 238 ? 1.979 -4.990 -9.107 1.00 97.88 238 CYS A O 1
ATOM 1912 N N . ARG A 1 239 ? 2.234 -2.977 -10.076 1.00 96.56 239 ARG A N 1
ATOM 1913 C CA . ARG A 1 239 ? 0.792 -2.674 -10.113 1.00 96.56 239 ARG A CA 1
ATOM 1914 C C . ARG A 1 239 ? 0.042 -3.630 -11.034 1.00 96.56 239 ARG A C 1
ATOM 1916 O O . ARG A 1 239 ? -1.043 -4.084 -10.681 1.00 96.56 239 ARG A O 1
ATOM 1923 N N . GLU A 1 240 ? 0.613 -3.944 -12.193 1.00 96.19 240 GLU A N 1
ATOM 1924 C CA . GLU A 1 240 ? -0.004 -4.848 -13.161 1.00 96.19 240 GLU A CA 1
ATOM 1925 C C . GLU A 1 240 ? -0.188 -6.263 -12.604 1.00 96.19 240 GLU A C 1
ATOM 1927 O O . GLU A 1 240 ? -1.293 -6.802 -12.653 1.00 96.19 240 GLU A O 1
ATOM 1932 N N . VAL A 1 241 ? 0.843 -6.860 -12.003 1.00 97.25 241 VAL A N 1
ATOM 1933 C CA . VAL A 1 241 ? 0.712 -8.216 -11.443 1.00 97.25 241 VAL A CA 1
ATOM 1934 C C . VAL A 1 241 ? -0.228 -8.255 -10.234 1.00 97.25 241 VAL A C 1
ATOM 1936 O O . VAL A 1 241 ? -0.951 -9.236 -10.061 1.00 97.25 241 VAL A O 1
ATOM 1939 N N . LEU A 1 242 ? -0.313 -7.173 -9.445 1.00 96.75 242 LEU A N 1
ATOM 1940 C CA . LEU A 1 242 ? -1.341 -7.042 -8.406 1.00 96.75 242 LEU A CA 1
ATOM 1941 C C . LEU A 1 242 ? -2.754 -7.012 -8.998 1.00 96.75 242 LEU A C 1
ATOM 1943 O O . LEU A 1 242 ? -3.630 -7.702 -8.481 1.00 96.75 242 LEU A O 1
ATOM 1947 N N . ARG A 1 243 ? -2.983 -6.289 -10.105 1.00 95.38 243 ARG A N 1
ATOM 1948 C CA . ARG A 1 243 ? -4.284 -6.309 -10.808 1.00 95.38 243 ARG A CA 1
ATOM 1949 C C . ARG A 1 243 ? -4.660 -7.689 -11.326 1.00 95.38 243 ARG A C 1
ATOM 1951 O O . ARG A 1 243 ? -5.845 -8.003 -11.427 1.00 95.38 243 ARG A O 1
ATOM 1958 N N . ARG A 1 244 ? -3.652 -8.498 -11.657 1.00 95.62 244 ARG A N 1
ATOM 1959 C CA . ARG A 1 244 ? -3.794 -9.900 -12.075 1.00 95.62 244 ARG A CA 1
ATOM 1960 C C . ARG A 1 244 ? -3.921 -10.873 -10.895 1.00 95.62 244 ARG A C 1
ATOM 1962 O O . ARG A 1 244 ? -4.011 -12.078 -11.106 1.00 95.62 244 ARG A O 1
ATOM 1969 N N . GLY A 1 245 ? -3.979 -10.367 -9.662 1.00 95.81 245 GLY A N 1
ATOM 1970 C CA . GLY A 1 245 ? -4.292 -11.151 -8.470 1.00 95.81 245 GLY A CA 1
ATOM 1971 C C . GLY A 1 245 ? -3.086 -11.709 -7.716 1.00 95.81 245 GLY A C 1
ATOM 1972 O O . GLY A 1 245 ? -3.278 -12.613 -6.899 1.00 95.81 245 GLY A O 1
ATOM 1973 N N . ALA A 1 246 ? -1.871 -11.201 -7.951 1.00 97.56 246 ALA A N 1
ATOM 1974 C CA . ALA A 1 246 ? -0.718 -11.536 -7.114 1.00 97.56 246 ALA A CA 1
ATOM 1975 C C . ALA A 1 246 ? -1.031 -11.267 -5.632 1.00 97.56 246 ALA A C 1
ATOM 1977 O O . ALA A 1 246 ? -1.565 -10.214 -5.276 1.00 97.56 246 ALA A O 1
ATOM 1978 N N . LYS A 1 247 ? -0.698 -12.222 -4.753 1.00 96.81 247 LYS A N 1
ATOM 1979 C CA . LYS A 1 247 ? -0.950 -12.078 -3.306 1.00 96.81 247 LYS A CA 1
ATOM 1980 C C . LYS A 1 247 ? 0.076 -11.181 -2.623 1.00 96.81 247 LYS A C 1
ATOM 1982 O O . LYS A 1 247 ? -0.226 -10.637 -1.568 1.00 96.81 247 LYS A O 1
ATOM 1987 N N . ARG A 1 248 ? 1.280 -11.047 -3.193 1.00 97.75 248 ARG A N 1
ATOM 1988 C CA . ARG A 1 248 ? 2.378 -10.222 -2.671 1.00 97.75 248 ARG A CA 1
ATOM 1989 C C . ARG A 1 248 ? 3.347 -9.884 -3.794 1.00 97.75 248 ARG A C 1
ATOM 1991 O O . ARG A 1 248 ? 3.703 -10.764 -4.573 1.00 97.75 248 ARG A O 1
ATOM 1998 N N . VAL A 1 249 ? 3.812 -8.641 -3.832 1.00 98.50 249 VAL A N 1
ATOM 1999 C CA . VAL A 1 249 ? 4.895 -8.224 -4.729 1.00 98.50 249 VAL A CA 1
ATOM 2000 C C . VAL A 1 249 ? 6.053 -7.676 -3.910 1.00 98.50 249 VAL A C 1
ATOM 2002 O O . VAL A 1 249 ? 5.825 -6.981 -2.923 1.00 98.50 249 VAL A O 1
ATOM 2005 N N . VAL A 1 250 ? 7.279 -7.975 -4.319 1.00 98.19 250 VAL A N 1
ATOM 2006 C CA . VAL A 1 250 ? 8.518 -7.382 -3.824 1.00 98.19 250 VAL A CA 1
ATOM 2007 C C . VAL A 1 250 ? 9.148 -6.585 -4.961 1.00 98.19 250 VAL A C 1
ATOM 2009 O O . VAL A 1 250 ? 9.429 -7.120 -6.024 1.00 98.19 250 VAL A O 1
ATOM 2012 N N . ALA A 1 251 ? 9.351 -5.297 -4.747 1.00 98.31 251 ALA A N 1
ATOM 2013 C CA . ALA A 1 251 ? 9.932 -4.363 -5.692 1.00 98.31 251 ALA A CA 1
ATOM 2014 C C . ALA A 1 251 ? 11.371 -4.043 -5.271 1.00 98.31 251 ALA A C 1
ATOM 2016 O O . ALA A 1 251 ? 11.618 -3.679 -4.114 1.00 98.31 251 ALA A O 1
ATOM 2017 N N . LEU A 1 252 ? 12.307 -4.190 -6.206 1.00 97.19 252 LEU A N 1
ATOM 2018 C CA . LEU A 1 252 ? 13.730 -3.953 -5.992 1.00 97.19 252 LEU A CA 1
ATOM 2019 C C . LEU A 1 252 ? 14.219 -2.883 -6.962 1.00 97.19 252 LEU A C 1
ATOM 2021 O O . LEU A 1 252 ? 14.046 -3.018 -8.171 1.00 97.19 252 LEU A O 1
ATOM 2025 N N . ASP A 1 253 ? 14.866 -1.848 -6.442 1.00 96.50 253 ASP A N 1
ATOM 2026 C CA . ASP A 1 253 ? 15.551 -0.833 -7.242 1.00 96.50 253 ASP A CA 1
ATOM 2027 C C . ASP A 1 253 ? 16.550 -0.076 -6.355 1.00 96.50 253 ASP A C 1
ATOM 2029 O O . ASP A 1 253 ? 16.665 -0.337 -5.157 1.00 96.50 253 ASP A O 1
ATOM 2033 N N . THR A 1 254 ? 17.257 0.894 -6.921 1.00 95.06 254 THR A N 1
ATOM 2034 C CA . THR A 1 254 ? 18.038 1.867 -6.159 1.00 95.06 254 THR A CA 1
ATOM 2035 C C . THR A 1 254 ? 17.161 2.635 -5.166 1.00 95.06 254 THR A C 1
ATOM 2037 O O . THR A 1 254 ? 15.946 2.777 -5.330 1.00 95.06 254 THR A O 1
ATOM 2040 N N . LYS A 1 255 ? 17.781 3.152 -4.100 1.00 94.94 255 LYS A N 1
ATOM 2041 C CA . LYS A 1 255 ? 17.058 3.763 -2.977 1.00 94.94 255 LYS A CA 1
ATOM 2042 C C . LYS A 1 255 ? 16.208 4.982 -3.365 1.00 94.94 255 LYS A C 1
ATOM 2044 O O . LYS A 1 255 ? 15.155 5.188 -2.768 1.00 94.94 255 LYS A O 1
ATOM 2049 N N . ASP A 1 256 ? 16.636 5.770 -4.340 1.00 95.62 256 ASP A N 1
ATOM 2050 C CA . ASP A 1 256 ? 15.873 6.950 -4.756 1.00 95.62 256 ASP A CA 1
ATOM 2051 C C . ASP A 1 256 ? 14.686 6.554 -5.642 1.00 95.62 256 ASP A C 1
ATOM 2053 O O . ASP A 1 256 ? 13.576 7.055 -5.463 1.00 95.62 256 ASP A O 1
ATOM 2057 N N . VAL A 1 257 ? 14.881 5.583 -6.540 1.00 95.81 257 VAL A N 1
ATOM 2058 C CA . VAL A 1 257 ? 13.813 5.057 -7.400 1.00 95.81 257 VAL A CA 1
ATOM 2059 C C . VAL A 1 257 ? 12.748 4.342 -6.572 1.00 95.81 257 VAL A C 1
ATOM 2061 O O . VAL A 1 257 ? 11.556 4.556 -6.791 1.00 95.81 257 VAL A O 1
ATOM 2064 N N . ILE A 1 258 ? 13.153 3.546 -5.577 1.00 97.62 258 ILE A N 1
ATOM 2065 C CA . ILE A 1 258 ? 12.206 2.791 -4.753 1.00 97.62 258 ILE A CA 1
ATOM 2066 C C . ILE A 1 258 ? 11.308 3.705 -3.904 1.00 97.62 258 ILE A C 1
ATOM 2068 O O . ILE A 1 258 ? 10.138 3.383 -3.698 1.00 97.62 258 ILE A O 1
ATOM 2072 N N . ASP A 1 259 ? 11.821 4.853 -3.448 1.00 98.00 259 ASP A N 1
ATOM 2073 C CA . ASP A 1 259 ? 11.038 5.847 -2.704 1.00 98.00 259 ASP A CA 1
ATOM 2074 C C . ASP A 1 259 ? 9.935 6.440 -3.585 1.00 98.00 259 ASP A C 1
ATOM 2076 O O . ASP A 1 259 ? 8.781 6.551 -3.163 1.00 98.00 259 ASP A O 1
ATOM 2080 N N . VAL A 1 260 ? 10.265 6.760 -4.840 1.00 97.50 260 VAL A N 1
ATOM 2081 C CA . VAL A 1 260 ? 9.289 7.248 -5.824 1.00 97.50 260 VAL A CA 1
ATOM 2082 C C . VAL A 1 260 ? 8.274 6.160 -6.169 1.00 97.50 260 VAL A C 1
ATOM 2084 O O . VAL A 1 260 ? 7.071 6.424 -6.175 1.00 97.50 260 VAL A O 1
ATOM 2087 N N . ALA A 1 261 ? 8.732 4.928 -6.403 1.00 98.00 261 ALA A N 1
ATOM 2088 C CA . ALA A 1 261 ? 7.869 3.784 -6.678 1.00 98.00 261 ALA A CA 1
ATOM 2089 C C . ALA A 1 261 ? 6.863 3.550 -5.545 1.00 98.00 261 ALA A C 1
ATOM 2091 O O . ALA A 1 261 ? 5.677 3.325 -5.807 1.00 98.00 261 ALA A O 1
ATOM 2092 N N . PHE A 1 262 ? 7.332 3.629 -4.295 1.00 98.56 262 PHE A N 1
ATOM 2093 C CA . PHE A 1 262 ? 6.500 3.528 -3.105 1.00 98.56 262 PHE A CA 1
ATOM 2094 C C . PHE A 1 262 ? 5.456 4.639 -3.066 1.00 98.56 262 PHE A C 1
ATOM 2096 O O . PHE A 1 262 ? 4.269 4.335 -2.982 1.00 98.56 262 PHE A O 1
ATOM 2103 N N . GLU A 1 263 ? 5.862 5.908 -3.159 1.00 98.31 263 GLU A N 1
ATOM 2104 C CA . GLU A 1 263 ? 4.923 7.028 -3.061 1.00 98.31 263 GLU A CA 1
ATOM 2105 C C . GLU A 1 263 ? 3.862 6.989 -4.174 1.00 98.31 263 GLU A C 1
ATOM 2107 O O . GLU A 1 263 ? 2.673 7.135 -3.886 1.00 98.31 263 GLU A O 1
ATOM 2112 N N . VAL A 1 264 ? 4.259 6.706 -5.421 1.00 97.56 264 VAL A N 1
ATOM 2113 C CA . VAL A 1 264 ? 3.339 6.596 -6.566 1.00 97.56 264 VAL A CA 1
ATOM 2114 C C . VAL A 1 264 ? 2.359 5.443 -6.383 1.00 97.56 264 VAL A C 1
ATOM 2116 O O . VAL A 1 264 ? 1.149 5.628 -6.499 1.00 97.56 264 VAL A O 1
ATOM 2119 N N . CYS A 1 265 ? 2.849 4.239 -6.093 1.00 97.88 265 CYS A N 1
ATOM 2120 C CA . CYS A 1 265 ? 1.970 3.085 -5.931 1.00 97.88 265 CYS A CA 1
ATOM 2121 C C . CYS A 1 265 ? 1.057 3.236 -4.713 1.00 97.88 265 CYS A C 1
ATOM 2123 O O . CYS A 1 265 ? -0.120 2.895 -4.802 1.00 97.88 265 CYS A O 1
ATOM 2125 N N . ASN A 1 266 ? 1.567 3.792 -3.611 1.00 98.19 266 ASN A N 1
ATOM 2126 C CA . ASN A 1 266 ? 0.779 4.104 -2.426 1.00 98.19 266 ASN A CA 1
ATOM 2127 C C . ASN A 1 266 ? -0.336 5.100 -2.764 1.00 98.19 266 ASN A C 1
ATOM 2129 O O . ASN A 1 266 ? -1.497 4.809 -2.502 1.00 98.19 266 ASN A O 1
ATOM 2133 N N . TYR A 1 267 ? -0.022 6.217 -3.427 1.00 97.31 267 TYR A N 1
ATOM 2134 C CA . TYR A 1 267 ? -1.022 7.197 -3.866 1.00 97.31 267 TYR A CA 1
ATOM 2135 C C . TYR A 1 267 ? -2.112 6.572 -4.754 1.00 97.31 267 TYR A C 1
ATOM 2137 O O . TYR A 1 267 ? -3.293 6.878 -4.608 1.00 97.31 267 TYR A O 1
ATOM 2145 N N . LEU A 1 268 ? -1.730 5.640 -5.632 1.00 95.81 268 LEU A N 1
ATOM 2146 C CA . LEU A 1 268 ? -2.647 4.914 -6.516 1.00 95.81 268 LEU A CA 1
ATOM 2147 C C . LEU A 1 268 ? -3.415 3.767 -5.830 1.00 95.81 268 LEU A C 1
ATOM 2149 O O . LEU A 1 268 ? -4.239 3.109 -6.473 1.00 95.81 268 LEU A O 1
ATOM 2153 N N . GLY A 1 269 ? -3.169 3.514 -4.542 1.00 95.69 269 GLY A N 1
ATOM 2154 C CA . GLY A 1 269 ? -3.860 2.489 -3.763 1.00 95.69 269 GLY A CA 1
ATOM 2155 C C . GLY A 1 269 ? -3.299 1.073 -3.894 1.00 95.69 269 GLY A C 1
ATOM 2156 O O . GLY A 1 269 ? -3.971 0.112 -3.533 1.00 95.69 269 GLY A O 1
ATOM 2157 N N . PHE A 1 270 ? -2.083 0.919 -4.417 1.00 96.94 270 PHE A N 1
ATOM 2158 C CA . PHE A 1 270 ? -1.376 -0.359 -4.512 1.00 96.94 270 PHE A CA 1
ATOM 2159 C C . PHE A 1 270 ? -0.503 -0.567 -3.278 1.00 96.94 270 PHE A C 1
ATOM 2161 O O . PHE A 1 270 ? 0.719 -0.457 -3.314 1.00 96.94 270 PHE A O 1
ATOM 2168 N N . PHE A 1 271 ? -1.159 -0.853 -2.159 1.00 97.44 271 PHE A N 1
ATOM 2169 C CA . PHE A 1 271 ? -0.515 -0.937 -0.850 1.00 97.44 271 PHE A CA 1
ATOM 2170 C C . PHE A 1 271 ? 0.283 -2.237 -0.630 1.00 97.44 271 PHE A C 1
ATOM 2172 O O . PHE A 1 271 ? 1.205 -2.279 0.187 1.00 97.44 271 PHE A O 1
ATOM 2179 N N . ASN A 1 272 ? -0.033 -3.294 -1.382 1.00 97.44 272 ASN A N 1
ATOM 2180 C CA . ASN A 1 272 ? 0.460 -4.654 -1.158 1.00 97.44 272 ASN A CA 1
ATOM 2181 C C . ASN A 1 272 ? 1.826 -4.979 -1.817 1.00 97.44 272 ASN A C 1
ATOM 2183 O O . ASN A 1 272 ? 2.078 -6.117 -2.215 1.00 97.44 272 ASN A O 1
ATOM 2187 N N . ILE A 1 273 ? 2.728 -4.001 -1.925 1.00 98.50 273 ILE A N 1
ATOM 2188 C CA . ILE A 1 273 ? 4.054 -4.142 -2.563 1.00 98.50 273 ILE A CA 1
ATOM 2189 C C . ILE A 1 273 ? 5.137 -3.887 -1.519 1.00 98.50 273 ILE A C 1
ATOM 2191 O O . ILE A 1 273 ? 5.134 -2.820 -0.936 1.00 98.50 273 ILE A O 1
ATOM 2195 N N . ASP A 1 274 ? 6.077 -4.789 -1.261 1.00 98.06 274 ASP A N 1
ATOM 2196 C CA . ASP A 1 274 ? 7.247 -4.487 -0.424 1.00 98.06 274 ASP A CA 1
ATOM 2197 C C . ASP A 1 274 ? 8.339 -3.805 -1.238 1.00 98.06 274 ASP A C 1
ATOM 2199 O O . ASP A 1 274 ? 8.548 -4.148 -2.391 1.00 98.06 274 ASP A O 1
ATOM 2203 N N . TYR A 1 275 ? 9.040 -2.853 -0.634 1.00 97.94 275 TYR A N 1
ATOM 2204 C CA . TYR A 1 275 ? 9.982 -1.978 -1.327 1.00 97.94 275 TYR A CA 1
ATOM 2205 C C . TYR A 1 275 ? 11.360 -2.097 -0.694 1.00 97.94 275 TYR A C 1
ATOM 2207 O O . TYR A 1 275 ? 11.520 -1.772 0.487 1.00 97.94 275 TYR A O 1
ATOM 2215 N N . PHE A 1 276 ? 12.353 -2.515 -1.476 1.00 96.69 276 PHE A N 1
ATOM 2216 C CA . PHE A 1 276 ? 13.737 -2.607 -1.023 1.00 96.69 276 PHE A CA 1
ATOM 2217 C C . PHE A 1 276 ? 14.651 -1.781 -1.922 1.00 96.69 276 PHE A C 1
ATOM 2219 O O . PHE A 1 276 ? 14.848 -2.093 -3.094 1.00 96.69 276 PHE A O 1
ATOM 2226 N N . GLY A 1 277 ? 15.218 -0.727 -1.333 1.00 96.12 277 GLY A N 1
ATOM 2227 C CA . GLY A 1 277 ? 16.279 0.061 -1.946 1.00 96.12 277 GLY A CA 1
ATOM 2228 C C . GLY A 1 277 ? 17.602 -0.675 -1.806 1.00 96.12 277 GLY A C 1
ATOM 2229 O O . GLY A 1 277 ? 18.119 -0.755 -0.692 1.00 96.12 277 GLY A O 1
ATOM 2230 N N . MET A 1 278 ? 18.124 -1.221 -2.899 1.00 93.69 278 MET A N 1
ATOM 2231 C CA . MET A 1 278 ? 19.379 -1.968 -2.913 1.00 93.69 278 MET A CA 1
ATOM 2232 C C . MET A 1 278 ? 20.094 -1.884 -4.260 1.00 93.69 278 MET A C 1
ATOM 2234 O O . MET A 1 278 ? 19.474 -1.734 -5.311 1.00 93.69 278 MET A O 1
ATOM 2238 N N . ASP A 1 279 ? 21.411 -2.051 -4.229 1.00 90.62 279 ASP A N 1
ATOM 2239 C CA . ASP A 1 279 ? 22.195 -2.380 -5.412 1.00 90.62 279 ASP A CA 1
ATOM 2240 C C . ASP A 1 279 ? 22.125 -3.892 -5.647 1.00 90.62 279 ASP A C 1
ATOM 2242 O O . ASP A 1 279 ? 22.895 -4.675 -5.089 1.00 90.62 279 ASP A O 1
ATOM 2246 N N . ALA A 1 280 ? 21.198 -4.319 -6.502 1.00 86.06 280 ALA A N 1
ATOM 2247 C CA . ALA A 1 280 ? 20.995 -5.733 -6.798 1.00 86.06 280 ALA A CA 1
ATOM 2248 C C . ALA A 1 280 ? 22.250 -6.435 -7.355 1.00 86.06 280 ALA A C 1
ATOM 2250 O O . ALA A 1 280 ? 22.346 -7.654 -7.249 1.00 86.06 280 ALA A O 1
ATOM 2251 N N . LYS A 1 281 ? 23.239 -5.713 -7.903 1.00 85.94 281 LYS A N 1
ATOM 2252 C CA . LYS A 1 281 ? 24.492 -6.327 -8.365 1.00 85.94 281 LYS A CA 1
ATOM 2253 C C . LYS A 1 281 ? 25.356 -6.806 -7.202 1.00 85.94 281 LYS A C 1
ATOM 2255 O O . LYS A 1 281 ? 25.976 -7.865 -7.289 1.00 85.94 281 LYS A O 1
ATOM 2260 N N . SER A 1 282 ? 25.425 -6.022 -6.130 1.00 87.75 282 SER A N 1
ATOM 2261 C CA . SER A 1 282 ? 26.281 -6.311 -4.979 1.00 87.75 282 SER A CA 1
ATOM 2262 C C . SER A 1 282 ? 25.521 -6.910 -3.798 1.00 87.75 282 SER A C 1
ATOM 2264 O O . SER A 1 282 ? 26.133 -7.581 -2.974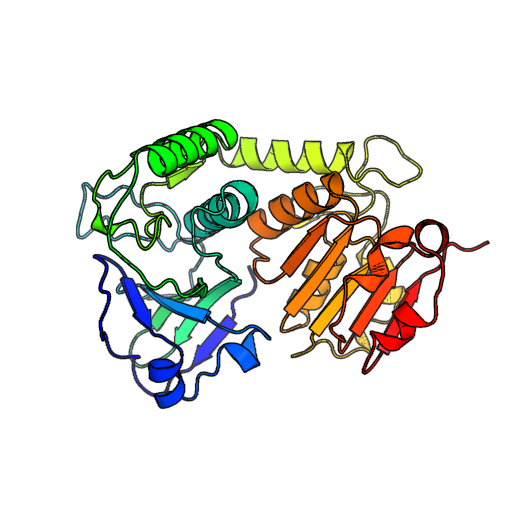 1.00 87.75 282 SER A O 1
ATOM 2266 N N . GLU A 1 283 ? 24.200 -6.742 -3.726 1.00 90.81 283 GLU A N 1
ATOM 2267 C CA . GLU A 1 283 ? 23.392 -7.045 -2.540 1.00 90.81 283 GLU A CA 1
ATOM 2268 C C . GLU A 1 283 ? 22.374 -8.176 -2.736 1.00 90.81 283 GLU A C 1
ATOM 2270 O O . GLU A 1 283 ? 21.625 -8.479 -1.807 1.00 90.81 283 GLU A O 1
ATOM 2275 N N . LEU A 1 284 ? 22.375 -8.857 -3.891 1.00 87.94 284 LEU A N 1
ATOM 2276 C CA . LEU A 1 284 ? 21.434 -9.947 -4.195 1.00 87.94 284 LEU A CA 1
ATOM 2277 C C . LEU A 1 284 ? 21.398 -11.037 -3.111 1.00 87.94 284 LEU A C 1
ATOM 2279 O O . LEU A 1 284 ? 20.344 -11.588 -2.810 1.00 87.94 284 LEU A O 1
ATOM 2283 N N . TYR A 1 285 ? 22.541 -11.302 -2.469 1.00 87.88 285 TYR A N 1
ATOM 2284 C CA . TYR A 1 285 ? 22.687 -12.282 -1.386 1.00 87.88 285 TYR A CA 1
ATOM 2285 C C . TYR A 1 285 ? 21.829 -11.981 -0.142 1.00 87.88 285 TYR A C 1
ATOM 2287 O O . TYR A 1 285 ? 21.671 -12.843 0.725 1.00 87.88 285 TYR A O 1
ATOM 2295 N N . LYS A 1 286 ? 21.317 -10.750 -0.003 1.00 89.69 286 LYS A N 1
ATOM 2296 C CA . LYS A 1 286 ? 20.435 -10.359 1.104 1.00 89.69 286 LYS A CA 1
ATOM 2297 C C . LYS A 1 286 ? 19.022 -10.913 0.935 1.00 89.69 286 LYS A C 1
ATOM 2299 O O . LYS A 1 286 ? 18.316 -11.055 1.933 1.00 89.69 286 LYS A O 1
ATOM 2304 N N . ILE A 1 287 ? 18.626 -11.245 -0.292 1.00 91.00 287 ILE A N 1
ATOM 2305 C CA . ILE A 1 287 ? 17.336 -11.858 -0.594 1.00 91.00 287 ILE A CA 1
ATOM 2306 C C . ILE A 1 287 ? 17.473 -13.362 -0.378 1.00 91.00 287 ILE A C 1
ATOM 2308 O O . ILE A 1 287 ? 18.239 -14.038 -1.059 1.00 91.00 287 ILE A O 1
ATOM 2312 N N . LYS A 1 288 ? 16.755 -13.869 0.625 1.00 91.00 288 LYS A N 1
ATOM 2313 C CA . LYS A 1 288 ? 16.796 -15.280 1.046 1.00 91.00 288 LYS A CA 1
ATOM 2314 C C . LYS A 1 288 ? 15.484 -16.022 0.803 1.00 91.00 288 LYS A C 1
ATOM 2316 O O . LYS A 1 288 ? 15.400 -17.205 1.113 1.00 91.00 288 LYS A O 1
ATOM 2321 N N . GLU A 1 289 ? 14.462 -15.318 0.331 1.00 94.31 289 GLU A N 1
ATOM 2322 C CA . GLU A 1 289 ? 13.164 -15.895 -0.008 1.00 94.31 289 GLU A CA 1
ATOM 2323 C C . GLU A 1 289 ? 13.116 -16.264 -1.496 1.00 94.31 289 GLU A C 1
ATOM 2325 O O . GLU A 1 289 ? 13.847 -15.691 -2.308 1.00 94.31 289 GLU A O 1
ATOM 2330 N N . THR A 1 290 ? 12.271 -17.235 -1.831 1.00 97.12 290 THR A N 1
ATOM 2331 C CA . THR A 1 290 ? 11.913 -17.576 -3.208 1.00 97.12 290 THR A CA 1
ATOM 2332 C C . THR A 1 290 ? 10.559 -16.966 -3.556 1.00 97.12 290 THR A C 1
ATOM 2334 O O . THR A 1 290 ? 9.769 -16.586 -2.683 1.00 97.12 290 THR A O 1
ATOM 2337 N N . PHE A 1 291 ? 10.310 -16.836 -4.851 1.00 98.25 291 PHE A N 1
ATOM 2338 C CA . PHE A 1 291 ? 9.111 -16.247 -5.410 1.00 98.25 291 PHE A CA 1
ATOM 2339 C C . PHE A 1 291 ? 8.527 -17.181 -6.453 1.00 98.25 291 PHE A C 1
ATOM 2341 O O . PHE A 1 291 ? 9.260 -17.721 -7.281 1.00 98.25 291 PHE A O 1
ATOM 2348 N N . ASP A 1 292 ? 7.199 -17.289 -6.475 1.00 98.38 292 ASP A N 1
ATOM 2349 C CA . ASP A 1 292 ? 6.506 -18.031 -7.526 1.00 98.38 292 ASP A CA 1
ATOM 2350 C C . ASP A 1 292 ? 6.902 -17.461 -8.907 1.00 98.38 292 ASP A C 1
ATOM 2352 O O . ASP A 1 292 ? 7.198 -18.203 -9.845 1.00 98.38 292 ASP A O 1
ATOM 2356 N N . VAL A 1 293 ? 6.994 -16.128 -9.011 1.00 98.44 293 VAL A N 1
ATOM 2357 C CA . VAL A 1 293 ? 7.342 -15.421 -10.249 1.00 98.44 293 VAL A CA 1
ATOM 2358 C C . VAL A 1 293 ? 8.483 -14.432 -10.041 1.00 98.44 293 VAL A C 1
ATOM 2360 O O . VAL A 1 293 ? 8.457 -13.609 -9.124 1.00 98.44 293 VAL A O 1
ATOM 2363 N N . VAL A 1 294 ? 9.446 -14.437 -10.961 1.00 97.94 294 VAL A N 1
ATOM 2364 C CA . VAL A 1 294 ? 10.497 -13.415 -11.034 1.00 97.94 294 VAL A CA 1
ATOM 2365 C C . VAL A 1 294 ? 10.320 -12.601 -12.314 1.00 97.94 294 VAL A C 1
ATOM 2367 O O . VAL A 1 294 ? 10.295 -13.151 -13.415 1.00 97.94 294 VAL A O 1
ATOM 2370 N N . LEU A 1 295 ? 10.215 -11.281 -12.178 1.00 97.50 295 LEU A N 1
ATOM 2371 C CA . LEU A 1 295 ? 10.260 -10.329 -13.281 1.00 97.50 295 LEU A CA 1
ATOM 2372 C C . LEU A 1 295 ? 11.671 -9.741 -13.347 1.00 97.50 295 LEU A C 1
ATOM 2374 O O . LEU A 1 295 ? 12.129 -9.080 -12.416 1.00 97.50 295 LEU A O 1
ATOM 2378 N N . PHE A 1 296 ? 12.372 -9.995 -14.447 1.00 95.06 296 PHE A N 1
ATOM 2379 C CA . PHE A 1 296 ? 13.718 -9.486 -14.683 1.00 95.06 296 PHE A CA 1
ATOM 2380 C C . PHE A 1 296 ? 13.744 -8.788 -16.042 1.00 95.06 296 PHE A C 1
ATOM 2382 O O . PHE A 1 296 ? 14.130 -9.353 -17.072 1.00 95.06 296 PHE A O 1
ATOM 2389 N N . LEU A 1 297 ? 13.224 -7.559 -16.048 1.00 93.38 297 LEU A N 1
ATOM 2390 C CA . LEU A 1 297 ? 12.747 -6.917 -17.265 1.00 93.38 297 LEU A CA 1
ATOM 2391 C C . LEU A 1 297 ? 13.602 -5.706 -17.662 1.00 93.38 297 LEU A C 1
ATOM 2393 O O . LEU A 1 297 ? 13.485 -4.642 -17.065 1.00 93.38 297 LEU A O 1
ATOM 2397 N N . SER A 1 298 ? 14.419 -5.833 -18.710 1.00 89.88 298 SER A N 1
ATOM 2398 C CA . SER A 1 298 ? 15.345 -4.792 -19.187 1.00 89.88 298 SER A CA 1
ATOM 2399 C C . SER A 1 298 ? 16.374 -4.345 -18.133 1.00 89.88 298 SER A C 1
ATOM 2401 O O . SER A 1 298 ? 16.776 -3.188 -18.113 1.00 89.88 298 SER A O 1
ATOM 2403 N N . VAL A 1 299 ? 16.833 -5.253 -17.266 1.00 90.75 299 VAL A N 1
ATOM 2404 C CA . VAL A 1 299 ? 17.790 -4.939 -16.174 1.00 90.75 299 VAL A CA 1
ATOM 2405 C C . VAL A 1 299 ? 19.089 -5.747 -16.223 1.00 90.75 299 VAL A C 1
ATOM 2407 O O . VAL A 1 299 ? 19.977 -5.610 -15.376 1.00 90.75 299 VAL A O 1
ATOM 2410 N N . SER A 1 300 ? 19.228 -6.604 -17.236 1.00 87.88 300 SER A N 1
ATOM 2411 C CA . SER A 1 300 ? 20.364 -7.515 -17.383 1.00 87.88 300 SER A CA 1
ATOM 2412 C C . SER A 1 300 ? 21.704 -6.803 -17.558 1.00 87.88 300 SER A C 1
ATOM 2414 O O . SER A 1 300 ? 22.717 -7.322 -17.099 1.00 87.88 300 SER A O 1
ATOM 2416 N N . HIS A 1 301 ? 21.738 -5.618 -18.172 1.00 86.06 301 HIS A N 1
ATOM 2417 C CA . HIS A 1 301 ? 22.984 -4.865 -18.367 1.00 86.06 301 HIS A CA 1
ATOM 2418 C C . HIS A 1 301 ? 23.500 -4.233 -17.070 1.00 86.06 301 HIS A C 1
ATOM 2420 O O . HIS A 1 301 ? 24.700 -4.010 -16.930 1.00 86.06 301 HIS A O 1
ATOM 2426 N N . GLN A 1 302 ? 22.603 -3.956 -16.124 1.00 85.12 302 GLN A N 1
ATOM 2427 C CA . GLN A 1 302 ? 22.918 -3.334 -14.845 1.00 85.12 302 GLN A CA 1
ATOM 2428 C C . GLN A 1 302 ? 23.338 -4.387 -13.814 1.00 85.12 302 GLN A C 1
ATOM 2430 O O . GLN A 1 302 ? 24.369 -4.243 -13.157 1.00 85.12 302 GLN A O 1
ATOM 2435 N N . ILE A 1 303 ? 22.554 -5.462 -13.700 1.00 86.38 303 ILE A N 1
ATOM 2436 C CA . ILE A 1 303 ? 22.695 -6.463 -12.630 1.00 86.38 303 ILE A CA 1
ATOM 2437 C C . ILE A 1 303 ? 23.515 -7.677 -13.097 1.00 86.38 303 ILE A C 1
ATOM 2439 O O . ILE A 1 303 ? 24.230 -8.291 -12.306 1.00 86.38 303 ILE A O 1
ATOM 2443 N N . GLY A 1 304 ? 23.466 -7.999 -14.392 1.00 87.38 304 GLY A N 1
ATOM 2444 C CA . GLY A 1 304 ? 23.954 -9.264 -14.935 1.00 87.38 304 GLY A CA 1
ATOM 2445 C C . GLY A 1 304 ? 22.977 -10.416 -14.686 1.00 87.38 304 GLY A C 1
ATOM 2446 O O . GLY A 1 304 ? 22.138 -10.370 -13.787 1.00 87.38 304 GLY A O 1
ATOM 2447 N N . TYR A 1 305 ? 23.085 -11.474 -15.489 1.00 85.56 305 TYR A N 1
ATOM 2448 C CA . TYR A 1 305 ? 22.362 -12.717 -15.232 1.00 85.56 305 TYR A CA 1
ATOM 2449 C C . TYR A 1 305 ? 23.211 -13.624 -14.342 1.00 85.56 305 TYR A C 1
ATOM 2451 O O . TYR A 1 305 ? 24.346 -13.954 -14.689 1.00 85.56 305 TYR A O 1
ATOM 2459 N N . THR A 1 306 ? 22.673 -14.026 -13.191 1.00 87.62 306 THR A N 1
ATOM 2460 C CA . THR A 1 306 ? 23.356 -14.915 -12.246 1.00 87.62 306 THR A CA 1
ATOM 2461 C C . THR A 1 306 ? 22.474 -16.124 -11.932 1.00 87.62 306 THR A C 1
ATOM 2463 O O . THR A 1 306 ? 21.248 -15.988 -11.901 1.00 87.62 306 THR A O 1
ATOM 2466 N N . PRO A 1 307 ? 23.058 -17.302 -11.633 1.00 89.56 307 PRO A N 1
ATOM 2467 C CA . PRO A 1 307 ? 22.284 -18.463 -11.189 1.00 89.56 307 PRO A CA 1
ATOM 2468 C C . PRO A 1 307 ? 21.411 -18.183 -9.958 1.00 89.56 307 PRO A C 1
ATOM 2470 O O . PRO A 1 307 ? 20.377 -18.819 -9.789 1.00 89.56 307 PRO A O 1
ATOM 2473 N N . ALA A 1 308 ? 21.793 -17.208 -9.125 1.00 90.00 308 ALA A N 1
ATOM 2474 C CA . ALA A 1 308 ? 21.018 -16.804 -7.958 1.00 90.00 308 ALA A CA 1
ATOM 2475 C C . ALA A 1 308 ? 19.638 -16.236 -8.330 1.00 90.00 308 ALA A C 1
ATOM 2477 O O . ALA A 1 308 ? 18.679 -16.515 -7.624 1.00 90.00 308 ALA A O 1
ATOM 2478 N N . ILE A 1 309 ? 19.510 -15.514 -9.451 1.00 91.75 309 ILE A N 1
ATOM 2479 C CA . ILE A 1 309 ? 18.209 -15.009 -9.930 1.00 91.75 309 ILE A CA 1
ATOM 2480 C C . ILE A 1 309 ? 17.291 -16.178 -10.303 1.00 91.75 309 ILE A C 1
ATOM 2482 O O . ILE A 1 309 ? 16.122 -16.189 -9.932 1.00 91.75 309 ILE A O 1
ATOM 2486 N N . GLY A 1 310 ? 17.828 -17.184 -11.000 1.00 92.31 310 GLY A N 1
ATOM 2487 C CA . GLY A 1 310 ? 17.078 -18.397 -11.331 1.00 92.31 310 GLY A CA 1
ATOM 2488 C C . GLY A 1 310 ? 16.678 -19.194 -10.087 1.00 92.31 310 GLY A C 1
ATOM 2489 O O . GLY A 1 310 ? 15.553 -19.666 -10.005 1.00 92.31 310 GLY A O 1
ATOM 2490 N N . ALA A 1 311 ? 17.564 -19.283 -9.092 1.00 93.56 311 ALA A N 1
ATOM 2491 C CA . ALA A 1 311 ? 17.302 -19.986 -7.835 1.00 93.56 311 ALA A CA 1
ATOM 2492 C C . ALA A 1 311 ? 16.253 -19.303 -6.935 1.00 93.56 311 ALA A C 1
ATOM 2494 O O . ALA A 1 311 ? 15.760 -19.934 -6.006 1.00 93.56 311 ALA A O 1
ATOM 2495 N N . MET A 1 312 ? 15.918 -18.033 -7.189 1.00 95.44 312 MET A N 1
ATOM 2496 C CA . MET A 1 312 ? 14.826 -17.327 -6.507 1.00 95.44 312 MET A CA 1
ATOM 2497 C C . MET A 1 312 ? 13.454 -17.610 -7.124 1.00 95.44 312 MET A C 1
ATOM 2499 O O . MET A 1 312 ? 12.459 -17.139 -6.584 1.00 95.44 312 MET A O 1
ATOM 2503 N N . CYS A 1 313 ? 13.385 -18.311 -8.257 1.00 97.25 313 CYS A N 1
ATOM 2504 C CA . CYS A 1 313 ? 12.154 -18.528 -9.001 1.00 97.25 313 CYS A CA 1
ATOM 2505 C C . CYS A 1 313 ? 11.634 -19.957 -8.823 1.00 97.25 313 CYS A C 1
ATOM 2507 O O . CYS A 1 313 ? 12.315 -20.910 -9.202 1.00 97.25 313 CYS A O 1
ATOM 2509 N N . ASP A 1 314 ? 10.411 -20.090 -8.313 1.00 97.56 314 ASP A N 1
ATOM 2510 C CA . ASP A 1 314 ? 9.771 -21.386 -8.085 1.00 97.56 314 ASP A CA 1
ATOM 2511 C C . ASP A 1 314 ? 8.944 -21.865 -9.294 1.00 97.56 314 ASP A C 1
ATOM 2513 O O . ASP A 1 314 ? 8.895 -23.069 -9.550 1.00 97.56 314 ASP A O 1
ATOM 2517 N N . GLU A 1 315 ? 8.315 -20.963 -10.067 1.00 97.31 315 GLU A N 1
ATOM 2518 C CA . GLU A 1 315 ? 7.464 -21.353 -11.207 1.00 97.31 315 GLU A CA 1
ATOM 2519 C C . GLU A 1 315 ? 7.940 -20.815 -12.556 1.00 97.31 315 GLU A C 1
ATOM 2521 O O . GLU A 1 315 ? 8.238 -21.602 -13.457 1.00 97.31 315 GLU A O 1
ATOM 2526 N N . PHE A 1 316 ? 7.983 -19.492 -12.741 1.00 95.94 316 PHE A N 1
ATOM 2527 C CA . PHE A 1 316 ? 8.438 -18.916 -14.008 1.00 95.94 316 PHE A CA 1
ATOM 2528 C C . PHE A 1 316 ? 9.138 -17.564 -13.869 1.00 95.94 316 PHE A C 1
ATOM 2530 O O . PHE A 1 316 ? 8.754 -16.680 -13.101 1.00 95.94 316 PHE A O 1
ATOM 2537 N N . LEU A 1 317 ? 10.184 -17.414 -14.679 1.00 95.94 317 LEU A N 1
ATOM 2538 C CA . LEU A 1 317 ? 11.029 -16.235 -14.773 1.00 95.94 317 LEU A CA 1
ATOM 2539 C C . LEU A 1 317 ? 10.745 -15.539 -16.103 1.00 95.94 317 LEU A C 1
ATOM 2541 O O . LEU A 1 317 ? 10.949 -16.124 -17.168 1.00 95.94 317 LEU A O 1
ATOM 2545 N N . ILE A 1 318 ? 10.303 -14.285 -16.045 1.00 95.12 318 ILE A N 1
ATOM 2546 C CA . ILE A 1 318 ? 10.117 -13.454 -17.234 1.00 95.12 318 ILE A CA 1
ATOM 2547 C C . ILE A 1 318 ? 11.387 -12.641 -17.451 1.00 95.12 318 ILE A C 1
ATOM 2549 O O . ILE A 1 318 ? 11.751 -11.801 -16.626 1.00 95.12 318 ILE A O 1
ATOM 2553 N N . LEU A 1 319 ? 12.048 -12.902 -18.576 1.00 92.56 319 LEU A N 1
ATOM 2554 C CA . LEU A 1 319 ? 13.254 -12.204 -19.003 1.00 92.56 319 LEU A CA 1
ATOM 2555 C C . LEU A 1 319 ? 12.931 -11.273 -20.164 1.00 92.56 319 LEU A C 1
ATOM 2557 O O . LEU A 1 319 ? 12.415 -11.706 -21.191 1.00 92.56 319 LEU A O 1
ATOM 2561 N N . GLU A 1 320 ? 13.318 -10.012 -20.032 1.00 89.88 320 GLU A N 1
ATOM 2562 C CA . GLU A 1 320 ? 13.345 -9.071 -21.149 1.00 89.88 320 GLU A CA 1
ATOM 2563 C C . GLU A 1 320 ? 14.768 -8.513 -21.261 1.00 89.88 320 GLU A C 1
ATOM 2565 O O . GLU A 1 320 ? 15.300 -7.936 -20.311 1.00 89.88 320 GLU A O 1
ATOM 2570 N N . GLY A 1 321 ? 15.412 -8.719 -22.408 1.00 83.38 321 GLY A N 1
ATOM 2571 C CA . GLY A 1 321 ? 16.706 -8.112 -22.719 1.00 83.38 321 GLY A CA 1
ATOM 2572 C C . GLY A 1 321 ? 16.540 -6.767 -23.424 1.00 83.38 321 GLY A C 1
ATOM 2573 O O . GLY A 1 321 ? 15.466 -6.454 -23.933 1.00 83.38 321 GLY A O 1
ATOM 2574 N N . HIS A 1 322 ? 17.622 -5.993 -23.516 1.00 71.31 322 HIS A N 1
ATOM 2575 C CA . HIS A 1 322 ? 17.720 -5.012 -24.595 1.00 71.31 322 HIS A CA 1
ATOM 2576 C C . HIS A 1 322 ? 18.192 -5.768 -25.836 1.00 71.31 322 HIS A C 1
ATOM 2578 O O . HIS A 1 322 ? 19.141 -6.549 -25.752 1.00 71.31 322 HIS A O 1
ATOM 2584 N N . SER A 1 323 ? 17.513 -5.589 -26.967 1.00 55.56 323 SER A N 1
ATOM 2585 C CA . SER A 1 323 ? 18.006 -6.080 -28.253 1.00 55.56 323 SER A CA 1
ATOM 2586 C C . SER A 1 323 ? 19.430 -5.554 -28.460 1.00 55.56 323 SER A C 1
ATOM 2588 O O . SER A 1 323 ? 19.646 -4.347 -28.336 1.00 55.56 323 SER A O 1
ATOM 2590 N N . ALA A 1 324 ? 20.377 -6.464 -28.697 1.00 37.19 324 ALA A N 1
ATOM 2591 C CA . ALA A 1 324 ? 21.738 -6.129 -29.110 1.00 37.19 324 ALA A CA 1
ATOM 2592 C C . ALA A 1 324 ? 21.756 -5.467 -30.492 1.00 37.19 324 ALA A C 1
ATOM 2594 O O . ALA A 1 324 ? 20.874 -5.817 -31.316 1.00 37.19 324 ALA A O 1
#

Organism: NCBI:txid412755

Secondary structure (DSSP, 8-state):
-PPEEEE-SSPPP--S-B-SSEEEEEHHHHHTTT--HHHHHS-SSEEEEEEEEEPSSS--TT-BSS-TTT-TTS---BHHHHHHHHHHIIIIIS-SPPEEEEEEEESSSEEEEEEEE---S-B---HHHHHHHHHHHHHTTEEE-----GGGEETTEE---TTEEES-HHHHHHHHHHHHHHHS--SSSTTS-SB-BGGGTB--SB-HHHHHHHTTGGGS--TT-EEEEET-TTTHHHHHHHHTT-SEEEEEE-HHHHHHHHHHHHHTT---EEEEE--HHHHGGG----EEEEEEES-HHHH---HHHHHTEEEEEEEEPPP-

Radius of gyration: 20.3 Å; chains: 1; bounding box: 51×42×55 Å